Protein AF-H2ESJ3-F1 (afdb_monomer_lite)

Radius of gyration: 23.97 Å; chains: 1; bounding box: 102×40×43 Å

Secondary structure (DSSP, 8-state):
--------PPP---------PPP-EEEEEEEESB-TTT--BSHHHHHHHHHHTT--EEEEEE--SS-EEEEEEEE-SHHHHHHHHHHHHHS---STHHHHHHHHHHHHHHHHSSGGGSHHHHHHHHHHHHTSGGG------HHHHGGGS-------S--TTTHHHHSSS-HHHHHHHHHH---EEEE-

InterPro domains:
  IPR004860 Homing endonuclease, LAGLIDADG domain [PF00961] (33-108)
  IPR027434 Homing endonuclease [G3DSA:3.10.28.10] (10-139)
  IPR027434 Homing endonuclease [SSF55608] (22-143)
  IPR051289 LAGLIDADG Homing Endonuclease [PTHR36181] (16-137)

Organism: Gigaspora margarita (NCBI:txid4874)

Structure (mmCIF, N/CA/C/O backbone):
data_AF-H2ESJ3-F1
#
_entry.id   AF-H2ESJ3-F1
#
loop_
_atom_site.group_PDB
_atom_site.id
_atom_site.type_symbol
_atom_site.label_atom_id
_atom_site.label_alt_id
_atom_site.label_comp_id
_atom_site.label_asym_id
_atom_site.label_entity_id
_atom_site.label_seq_id
_atom_site.pdbx_PDB_ins_code
_atom_site.Cartn_x
_atom_site.Cartn_y
_atom_site.Cartn_z
_atom_site.occupancy
_atom_site.B_iso_or_equiv
_atom_site.auth_seq_id
_atom_site.auth_comp_id
_atom_site.auth_asym_id
_atom_site.auth_atom_id
_atom_site.pdbx_PDB_model_num
ATOM 1 N N . MET A 1 1 ? 76.424 1.958 -15.400 1.00 43.81 1 MET A N 1
ATOM 2 C CA . MET A 1 1 ? 75.366 1.743 -14.389 1.00 43.81 1 MET A CA 1
ATOM 3 C C . MET A 1 1 ? 74.050 2.189 -15.003 1.00 43.81 1 MET A C 1
ATOM 5 O O . MET A 1 1 ? 73.856 3.381 -15.187 1.00 43.81 1 MET A O 1
ATOM 9 N N . VAL A 1 2 ? 73.212 1.247 -15.439 1.00 39.62 2 VAL A N 1
ATOM 10 C CA . VAL A 1 2 ? 71.926 1.545 -16.090 1.00 39.62 2 VAL A CA 1
ATOM 11 C C . VAL A 1 2 ? 70.850 1.512 -15.008 1.00 39.62 2 VAL A C 1
ATOM 13 O O . VAL A 1 2 ? 70.582 0.456 -14.441 1.00 39.62 2 VAL A O 1
ATOM 16 N N . ALA A 1 3 ? 70.286 2.671 -14.669 1.00 43.22 3 ALA A N 1
ATOM 17 C CA . ALA A 1 3 ? 69.211 2.775 -13.690 1.00 43.22 3 ALA A CA 1
ATOM 18 C C . ALA A 1 3 ? 67.884 2.359 -14.342 1.00 43.22 3 ALA A C 1
ATOM 20 O O . ALA A 1 3 ? 67.374 3.031 -15.238 1.00 43.22 3 ALA A O 1
ATOM 21 N N . SER A 1 4 ? 67.350 1.222 -13.897 1.00 46.84 4 SER A N 1
ATOM 22 C CA . SER A 1 4 ? 66.055 0.695 -14.317 1.00 46.84 4 SER A CA 1
ATOM 23 C C . SER A 1 4 ? 64.931 1.581 -13.770 1.00 46.84 4 SER A C 1
ATOM 25 O O . SER A 1 4 ? 64.829 1.804 -12.564 1.00 46.84 4 SER A O 1
ATOM 27 N N . LYS A 1 5 ? 64.099 2.126 -14.661 1.00 51.06 5 LYS A N 1
ATOM 28 C CA . LYS A 1 5 ? 62.955 2.977 -14.316 1.00 51.06 5 LYS A CA 1
ATOM 29 C C . LYS A 1 5 ? 61.790 2.065 -13.909 1.00 51.06 5 LYS A C 1
ATOM 31 O O . LYS A 1 5 ? 61.179 1.429 -14.763 1.00 51.06 5 LYS A O 1
ATOM 36 N N . CYS A 1 6 ? 61.497 1.972 -12.611 1.00 40.72 6 CYS A N 1
ATOM 37 C CA . CYS A 1 6 ? 60.301 1.287 -12.114 1.00 40.72 6 CYS A CA 1
ATOM 38 C C . CYS A 1 6 ? 59.044 2.011 -12.617 1.00 40.72 6 CYS A C 1
ATOM 40 O O . CYS A 1 6 ? 58.777 3.144 -12.223 1.00 40.72 6 CYS A O 1
ATOM 42 N N . ALA A 1 7 ? 58.274 1.351 -13.482 1.00 52.12 7 ALA A N 1
ATOM 43 C CA . ALA A 1 7 ? 56.950 1.802 -13.882 1.00 52.12 7 ALA A CA 1
ATOM 44 C C . ALA A 1 7 ? 55.988 1.689 -12.687 1.00 52.12 7 ALA A C 1
ATOM 46 O O . ALA A 1 7 ? 55.715 0.594 -12.191 1.00 52.12 7 ALA A O 1
ATOM 47 N N . SER A 1 8 ? 55.479 2.825 -12.218 1.00 46.72 8 SER A N 1
ATOM 48 C CA . SER A 1 8 ? 54.386 2.897 -11.251 1.00 46.72 8 SER A CA 1
ATOM 49 C C . SER A 1 8 ? 53.119 2.306 -11.874 1.00 46.72 8 SER A C 1
ATOM 51 O O . SER A 1 8 ? 52.581 2.864 -12.829 1.00 46.72 8 SER A O 1
ATOM 53 N N . ARG A 1 9 ? 52.646 1.166 -11.355 1.00 49.12 9 ARG A N 1
ATOM 54 C CA . ARG A 1 9 ? 51.327 0.615 -11.700 1.00 49.12 9 ARG A CA 1
ATOM 55 C C . ARG A 1 9 ? 50.244 1.532 -11.136 1.00 49.12 9 ARG A C 1
ATOM 57 O O . ARG A 1 9 ? 50.197 1.742 -9.926 1.00 49.12 9 ARG A O 1
ATOM 64 N N . GLU A 1 10 ? 49.372 2.040 -12.000 1.00 51.09 10 GLU A N 1
ATOM 65 C CA . GLU A 1 10 ? 48.124 2.672 -11.573 1.00 51.09 10 GLU A CA 1
ATOM 66 C C . GLU A 1 10 ? 47.250 1.650 -10.823 1.00 51.09 10 GLU A C 1
ATOM 68 O O . GLU A 1 10 ? 47.202 0.474 -11.208 1.00 51.09 10 GLU A O 1
ATOM 73 N N . PRO A 1 11 ? 46.564 2.056 -9.740 1.00 47.47 11 PRO A N 1
ATOM 74 C CA . PRO A 1 11 ? 45.676 1.163 -9.019 1.00 47.47 11 PRO A CA 1
ATOM 75 C C . PRO A 1 11 ? 44.473 0.827 -9.903 1.00 47.47 11 PRO A C 1
ATOM 77 O O . PRO A 1 11 ? 43.694 1.702 -10.278 1.00 47.47 11 PRO A O 1
ATOM 80 N N . ALA A 1 12 ? 44.307 -0.459 -10.213 1.00 50.66 12 ALA A N 1
ATOM 81 C CA . ALA A 1 12 ? 43.111 -0.965 -10.866 1.00 50.66 12 ALA A CA 1
ATOM 82 C C . ALA A 1 12 ? 41.883 -0.611 -10.011 1.00 50.66 12 ALA A C 1
ATOM 84 O O . ALA A 1 12 ? 41.678 -1.165 -8.927 1.00 50.66 12 ALA A O 1
ATOM 85 N N . THR A 1 13 ? 41.059 0.317 -10.496 1.00 48.19 13 THR A N 1
ATOM 86 C CA . THR A 1 13 ? 39.735 0.575 -9.940 1.00 48.19 13 THR A CA 1
ATOM 87 C C . THR A 1 13 ? 38.883 -0.657 -10.216 1.00 48.19 13 THR A C 1
ATOM 89 O O . THR A 1 13 ? 38.448 -0.928 -11.333 1.00 48.19 13 THR A O 1
ATOM 92 N N . SER A 1 14 ? 38.690 -1.475 -9.186 1.00 53.19 14 SER A N 1
ATOM 93 C CA . SER A 1 14 ? 37.745 -2.582 -9.259 1.00 53.19 14 SER A CA 1
ATOM 94 C C . SER A 1 14 ? 36.347 -1.988 -9.476 1.00 53.19 14 SER A C 1
ATOM 96 O O . SER A 1 14 ? 35.947 -1.105 -8.712 1.00 53.19 14 SER A O 1
ATOM 98 N N . PRO A 1 15 ? 35.585 -2.416 -10.504 1.00 51.97 15 PRO A N 1
ATOM 99 C CA . PRO A 1 15 ? 34.229 -1.927 -10.686 1.00 51.97 15 PRO A CA 1
ATOM 100 C C . PRO A 1 15 ? 33.435 -2.355 -9.455 1.00 51.97 15 PRO A C 1
ATOM 102 O O . PRO A 1 15 ? 33.261 -3.548 -9.190 1.00 51.97 15 PRO A O 1
ATOM 105 N N . GLY A 1 16 ? 33.010 -1.371 -8.659 1.00 51.31 16 GLY A N 1
ATOM 106 C CA . GLY A 1 16 ? 32.1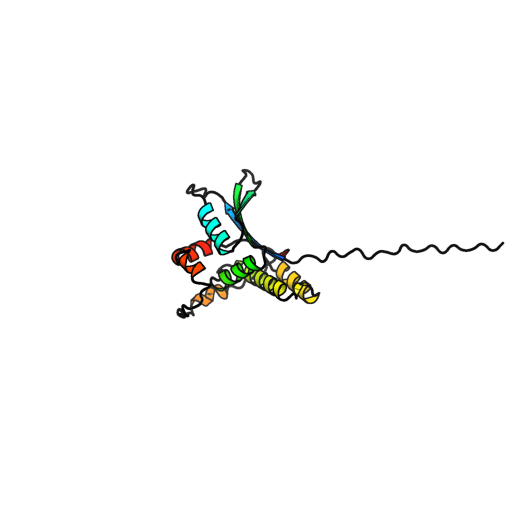93 -1.608 -7.480 1.00 51.31 16 GLY A CA 1
ATOM 107 C C . GLY A 1 16 ? 31.019 -2.497 -7.871 1.00 51.31 16 GLY A C 1
ATOM 108 O O . GLY A 1 16 ? 30.333 -2.227 -8.857 1.00 51.31 16 GLY A O 1
ATOM 109 N N . LYS A 1 17 ? 30.813 -3.597 -7.137 1.00 49.72 17 LYS A N 1
ATOM 110 C CA . LYS A 1 17 ? 29.667 -4.487 -7.343 1.00 49.72 17 LYS A CA 1
ATOM 111 C C . LYS A 1 17 ? 28.396 -3.645 -7.235 1.00 49.72 17 LYS A C 1
ATOM 113 O O . LYS A 1 17 ? 27.941 -3.367 -6.127 1.00 49.72 17 LYS A O 1
ATOM 118 N N . ASN A 1 18 ? 27.821 -3.245 -8.370 1.00 54.81 18 ASN A N 1
ATOM 119 C CA . ASN A 1 18 ? 26.501 -2.636 -8.411 1.00 54.81 18 ASN A CA 1
ATOM 120 C C . ASN A 1 18 ? 25.537 -3.669 -7.833 1.00 54.81 18 ASN A C 1
ATOM 122 O O . ASN A 1 18 ? 25.187 -4.651 -8.493 1.00 54.81 18 ASN A O 1
ATOM 126 N N . ARG A 1 19 ? 25.137 -3.485 -6.571 1.00 56.84 19 ARG A N 1
ATOM 127 C CA . ARG A 1 19 ? 24.032 -4.246 -5.994 1.00 56.84 19 ARG A CA 1
ATOM 128 C C . ARG A 1 19 ? 22.846 -3.967 -6.908 1.00 56.84 19 ARG A C 1
ATOM 130 O O . ARG A 1 19 ? 22.406 -2.823 -6.994 1.00 56.84 19 ARG A O 1
ATOM 137 N N . LYS A 1 20 ? 22.382 -4.978 -7.653 1.00 62.78 20 LYS A N 1
ATOM 138 C CA . LYS A 1 20 ? 21.162 -4.857 -8.460 1.00 62.78 20 LYS A CA 1
ATOM 139 C C . LYS A 1 20 ? 20.071 -4.348 -7.518 1.00 62.78 20 LYS A C 1
ATOM 141 O O . LYS A 1 20 ? 19.710 -5.053 -6.579 1.00 62.78 20 LYS A O 1
ATOM 146 N N . GLY A 1 21 ? 19.618 -3.111 -7.726 1.00 72.25 21 GLY A N 1
ATOM 147 C CA . GLY A 1 21 ? 18.539 -2.532 -6.934 1.00 72.25 21 GLY A CA 1
ATOM 148 C C . GLY A 1 21 ? 17.320 -3.440 -7.038 1.00 72.25 21 GLY A C 1
ATOM 149 O O . GLY A 1 21 ? 16.885 -3.756 -8.147 1.00 72.25 21 GLY A O 1
ATOM 150 N N . ARG A 1 22 ? 16.826 -3.922 -5.896 1.00 83.81 22 ARG A N 1
ATOM 151 C CA . ARG A 1 22 ? 15.596 -4.711 -5.840 1.00 83.81 22 ARG A CA 1
ATOM 152 C C . ARG A 1 22 ? 14.439 -3.760 -6.103 1.00 83.81 22 ARG A C 1
ATOM 154 O O . ARG A 1 22 ? 14.264 -2.832 -5.328 1.00 83.81 22 ARG A O 1
ATOM 161 N N . ILE A 1 23 ? 13.673 -4.025 -7.158 1.00 89.00 23 ILE A N 1
ATOM 162 C CA . ILE A 1 23 ? 12.407 -3.339 -7.404 1.00 89.00 23 ILE A CA 1
ATOM 163 C C . ILE A 1 23 ? 11.293 -4.179 -6.794 1.00 89.00 23 ILE A C 1
ATOM 165 O O . ILE A 1 23 ? 11.229 -5.387 -7.034 1.00 89.00 23 ILE A O 1
ATOM 169 N N . SER A 1 24 ? 10.435 -3.571 -5.977 1.00 87.12 24 SER A N 1
ATOM 170 C CA . SER A 1 24 ? 9.264 -4.271 -5.440 1.00 87.12 24 SER A CA 1
ATOM 171 C C . SER A 1 24 ? 8.061 -3.363 -5.232 1.00 87.12 24 SER A C 1
ATOM 173 O O . SER A 1 24 ? 8.191 -2.208 -4.828 1.00 87.12 24 SER A O 1
ATOM 175 N N . SER A 1 25 ? 6.883 -3.929 -5.481 1.00 90.81 25 SER A N 1
ATOM 176 C CA . SER A 1 25 ? 5.592 -3.298 -5.222 1.00 90.81 25 SER A CA 1
ATOM 177 C C . SER A 1 25 ? 5.092 -3.721 -3.845 1.00 90.81 25 SER A C 1
ATOM 179 O O . SER A 1 25 ? 5.033 -4.915 -3.547 1.00 90.81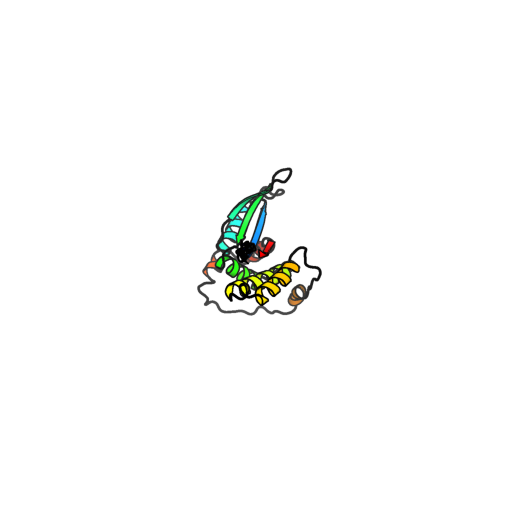 25 SER A O 1
ATOM 181 N N . LYS A 1 26 ? 4.737 -2.748 -3.006 1.00 92.19 26 LYS A N 1
ATOM 182 C CA . LYS A 1 26 ? 4.193 -2.971 -1.663 1.00 92.19 26 LYS A CA 1
ATOM 183 C C . LYS A 1 26 ? 2.953 -2.114 -1.440 1.00 92.19 26 LYS A C 1
ATOM 185 O O . LYS A 1 26 ? 2.932 -0.953 -1.853 1.00 92.19 26 LYS A O 1
ATOM 190 N N . TYR A 1 27 ? 1.945 -2.672 -0.785 1.00 93.75 27 TYR A N 1
ATOM 191 C CA . TYR A 1 27 ? 0.791 -1.926 -0.289 1.00 93.75 27 TYR A CA 1
ATOM 192 C C . TYR A 1 27 ? 0.691 -2.091 1.224 1.00 93.75 27 TYR A C 1
ATOM 194 O O . TYR A 1 27 ? 0.930 -3.180 1.744 1.00 93.75 27 TYR A O 1
ATOM 202 N N . THR A 1 28 ? 0.360 -1.009 1.928 1.00 92.94 28 THR A N 1
ATOM 203 C CA . THR A 1 28 ? 0.161 -1.024 3.381 1.00 92.94 28 THR A CA 1
ATOM 204 C C . THR A 1 28 ? -1.114 -0.304 3.785 1.00 92.94 28 THR A C 1
ATOM 206 O O . THR A 1 28 ? -1.378 0.818 3.362 1.00 92.94 28 THR A O 1
ATOM 209 N N . LEU A 1 29 ? -1.891 -0.911 4.672 1.00 93.62 29 LEU A N 1
ATOM 210 C CA . LEU A 1 29 ? -3.045 -0.298 5.315 1.00 93.62 29 LEU A CA 1
ATOM 211 C C . LEU A 1 29 ? -2.785 -0.214 6.813 1.00 93.62 29 LEU A C 1
ATOM 213 O O . LEU A 1 29 ? -2.776 -1.236 7.489 1.00 93.62 29 LEU A O 1
ATOM 217 N N . HIS A 1 30 ? -2.599 1.001 7.323 1.00 92.69 30 HIS A N 1
ATOM 218 C CA . HIS A 1 30 ? -2.472 1.255 8.755 1.00 92.69 30 HIS A CA 1
ATOM 219 C C . HIS A 1 30 ? -3.802 1.769 9.309 1.00 92.69 30 HIS A C 1
ATOM 221 O O . HIS A 1 30 ? -4.352 2.735 8.786 1.00 92.69 30 HIS A O 1
ATOM 227 N N . GLN A 1 31 ? -4.277 1.169 10.397 1.00 93.25 31 GLN A N 1
ATOM 228 C CA . GLN A 1 31 ? -5.504 1.566 11.086 1.00 93.25 31 GLN A CA 1
ATOM 229 C C . GLN A 1 31 ? -5.267 1.566 12.598 1.00 93.25 31 GLN A C 1
ATOM 231 O O . GLN A 1 31 ? -4.619 0.661 13.112 1.00 93.25 31 GLN A O 1
ATOM 236 N N . ARG A 1 32 ? -5.792 2.557 13.332 1.00 91.81 32 ARG A N 1
ATOM 237 C CA . ARG A 1 32 ? -5.720 2.568 14.809 1.00 91.81 32 ARG A CA 1
ATOM 238 C C . ARG A 1 32 ? -6.345 1.293 15.369 1.00 91.81 32 ARG A C 1
ATOM 240 O O . ARG A 1 32 ? -7.339 0.830 14.822 1.00 91.81 32 ARG A O 1
ATOM 247 N N . GLN A 1 33 ? -5.811 0.757 16.467 1.00 93.88 33 GLN A N 1
ATOM 248 C CA . GLN A 1 33 ? -6.388 -0.450 17.071 1.00 93.88 33 GLN A CA 1
ATOM 249 C C . GLN A 1 33 ? -7.827 -0.232 17.529 1.00 93.88 33 GLN A C 1
ATOM 251 O O . GLN A 1 33 ? -8.681 -1.079 17.297 1.00 93.88 33 GLN A O 1
ATOM 256 N N . VAL A 1 34 ? -8.091 0.924 18.135 1.00 91.75 34 VAL A N 1
ATOM 257 C CA . VAL A 1 34 ? -9.381 1.260 18.733 1.00 91.75 34 VAL A CA 1
ATOM 258 C C . VAL A 1 34 ? -9.886 2.582 18.172 1.00 91.75 34 VAL A C 1
ATOM 260 O O . VAL A 1 34 ? -9.121 3.542 18.018 1.00 91.75 34 VAL A O 1
ATOM 263 N N . ASP A 1 35 ? -11.180 2.630 17.867 1.00 89.31 35 ASP A N 1
ATOM 264 C CA . ASP A 1 35 ? -11.876 3.861 17.518 1.00 89.31 35 ASP A CA 1
ATOM 265 C C . ASP A 1 35 ? -11.969 4.780 18.748 1.00 89.31 35 ASP A C 1
ATOM 267 O O . ASP A 1 35 ? -12.566 4.387 19.754 1.00 89.31 35 ASP A O 1
ATOM 271 N N . PRO A 1 36 ? -11.426 6.009 18.693 1.00 86.94 36 PRO A N 1
ATOM 272 C CA . PRO A 1 36 ? -11.464 6.927 19.828 1.00 86.94 36 PRO A CA 1
ATOM 273 C C . PRO A 1 36 ? -12.882 7.364 20.224 1.00 86.94 36 PRO A C 1
ATOM 275 O O . PRO A 1 36 ? -13.071 7.804 21.352 1.00 86.94 36 PRO A O 1
ATOM 278 N N . LYS A 1 37 ? -13.868 7.282 19.321 1.00 89.19 37 LYS A N 1
ATOM 279 C CA . LYS A 1 37 ? -15.253 7.687 19.594 1.00 89.19 37 LYS A CA 1
ATOM 280 C C . LYS A 1 37 ? -16.077 6.550 20.176 1.00 89.19 37 LYS A C 1
ATOM 282 O O . LYS A 1 37 ? -16.842 6.765 21.108 1.00 89.19 37 LYS A O 1
ATOM 287 N N . THR A 1 38 ? -15.962 5.356 19.598 1.00 91.12 38 THR A N 1
ATOM 288 C CA . THR A 1 38 ? -16.837 4.228 19.955 1.00 91.12 38 THR A CA 1
ATOM 289 C C . THR A 1 38 ? -16.177 3.218 20.887 1.00 91.12 38 THR A C 1
ATOM 291 O O . THR A 1 38 ? -16.858 2.307 21.348 1.00 91.12 38 THR A O 1
ATOM 294 N N . GLY A 1 39 ? -14.859 3.303 21.103 1.00 91.62 39 GLY A N 1
ATOM 295 C CA . GLY A 1 39 ? -14.093 2.329 21.887 1.00 91.62 39 GLY A CA 1
ATOM 296 C C . GLY A 1 39 ? -14.008 0.937 21.250 1.00 91.62 39 GLY A C 1
ATOM 297 O O . GLY A 1 39 ? -13.547 -0.005 21.888 1.00 91.62 39 GLY A O 1
ATOM 298 N N . ARG A 1 40 ? -14.456 0.775 19.996 1.00 91.19 40 ARG A N 1
ATOM 299 C CA . ARG A 1 40 ? -14.476 -0.525 19.310 1.00 91.19 40 ARG A CA 1
ATOM 300 C C . ARG A 1 40 ? -13.128 -0.817 18.670 1.00 91.19 40 ARG A C 1
ATOM 302 O O . ARG A 1 40 ? -12.503 0.082 18.109 1.00 91.19 40 ARG A O 1
ATOM 309 N N . THR A 1 41 ? -12.717 -2.079 18.722 1.00 93.81 41 THR A N 1
ATOM 310 C CA . THR A 1 41 ? -11.512 -2.543 18.034 1.00 93.81 41 THR A CA 1
ATOM 311 C C . THR A 1 41 ? -11.746 -2.696 16.529 1.00 93.81 41 THR A C 1
ATOM 313 O O . THR A 1 41 ? -12.818 -3.121 16.091 1.00 93.81 41 THR A O 1
ATOM 316 N N . TYR A 1 42 ? -10.724 -2.372 15.741 1.00 91.62 42 TYR A N 1
ATOM 317 C CA . TYR A 1 42 ? -10.674 -2.623 14.301 1.00 91.62 42 TYR A CA 1
ATOM 318 C C . TYR A 1 42 ? -10.146 -4.026 13.955 1.00 91.62 42 TYR A C 1
ATOM 320 O O . TYR A 1 42 ? -10.151 -4.400 12.784 1.00 91.62 42 TYR A O 1
ATOM 328 N N . GLU A 1 43 ? -9.720 -4.819 14.944 1.00 93.94 43 GLU A N 1
ATOM 329 C CA . GLU A 1 43 ? -9.111 -6.140 14.736 1.00 93.94 43 GLU A CA 1
ATOM 330 C C . GLU A 1 43 ? -9.940 -7.079 13.849 1.00 93.94 43 GLU A C 1
ATOM 332 O O . GLU A 1 43 ? -9.369 -7.603 12.890 1.00 93.94 43 GLU A O 1
ATOM 337 N N . PRO A 1 44 ? -11.261 -7.275 14.065 1.00 92.50 44 PRO A N 1
ATOM 338 C CA . PRO A 1 44 ? -12.013 -8.241 13.265 1.00 92.50 44 PRO A CA 1
ATOM 339 C C . PRO A 1 44 ? -12.073 -7.824 11.794 1.00 92.50 44 PRO A C 1
ATOM 341 O O . PRO A 1 44 ? -11.893 -8.643 10.897 1.00 92.50 44 PRO A O 1
ATOM 344 N N . LEU A 1 45 ? -12.252 -6.523 11.540 1.00 90.31 45 LEU A N 1
ATOM 345 C CA . LEU A 1 45 ? -12.283 -5.969 10.188 1.00 90.31 45 LEU A CA 1
ATOM 346 C C . LEU A 1 45 ? -10.931 -6.141 9.486 1.00 90.31 45 LEU A C 1
ATOM 348 O O . LEU A 1 45 ? -10.879 -6.584 8.341 1.00 90.31 45 LEU A O 1
ATOM 352 N N . LEU A 1 46 ? -9.840 -5.792 10.166 1.00 92.50 46 LEU A N 1
ATOM 353 C CA . LEU A 1 46 ? -8.496 -5.841 9.591 1.00 92.50 46 LEU A CA 1
ATOM 354 C C . LEU A 1 46 ? -8.023 -7.289 9.407 1.00 92.50 46 LEU A C 1
ATOM 356 O O . LEU A 1 46 ? -7.333 -7.574 8.432 1.00 92.50 46 LEU A O 1
ATOM 360 N N . THR A 1 47 ? -8.469 -8.211 10.262 1.00 93.50 47 THR A N 1
ATOM 361 C CA . THR A 1 47 ? -8.271 -9.658 10.094 1.00 93.50 47 THR A CA 1
ATOM 362 C C . THR A 1 47 ? -8.991 -10.173 8.849 1.00 93.50 47 THR A C 1
ATOM 364 O O . THR A 1 47 ? -8.388 -10.883 8.048 1.00 93.50 47 THR A O 1
ATOM 367 N N . CYS A 1 48 ? -10.245 -9.766 8.615 1.00 93.31 48 CYS A N 1
ATOM 368 C CA . CYS A 1 48 ? -10.958 -10.115 7.383 1.00 93.31 48 CYS A CA 1
ATOM 369 C C . CYS A 1 48 ? -10.220 -9.619 6.131 1.00 93.31 48 CYS A C 1
ATOM 371 O O . CYS A 1 48 ? -10.112 -10.355 5.153 1.00 93.31 48 CYS A O 1
ATOM 373 N N . ILE A 1 49 ? -9.682 -8.396 6.164 1.00 92.00 49 ILE A N 1
ATOM 374 C CA . ILE A 1 49 ? -8.905 -7.833 5.050 1.00 92.00 49 ILE A CA 1
ATOM 375 C C . ILE A 1 49 ? -7.590 -8.599 4.845 1.00 92.00 49 ILE A C 1
ATOM 377 O O . ILE A 1 49 ? -7.239 -8.913 3.710 1.00 92.00 49 ILE A O 1
ATOM 381 N N . ALA A 1 50 ? -6.869 -8.915 5.922 1.00 94.12 50 ALA A N 1
ATOM 382 C CA . ALA A 1 50 ? -5.626 -9.680 5.855 1.00 94.12 50 ALA A CA 1
ATOM 383 C C . ALA A 1 50 ? -5.858 -11.075 5.248 1.00 94.12 50 ALA A C 1
ATOM 385 O O . ALA A 1 50 ? -5.152 -11.475 4.323 1.00 94.12 50 ALA A O 1
ATOM 386 N N . ASN A 1 51 ? -6.916 -11.766 5.686 1.00 92.81 51 ASN A N 1
ATOM 387 C CA . ASN A 1 51 ? -7.312 -13.067 5.148 1.00 92.81 51 ASN A CA 1
ATOM 388 C C . ASN A 1 51 ? -7.709 -12.982 3.668 1.00 92.81 51 ASN A C 1
ATOM 390 O O . ASN A 1 51 ? -7.258 -13.803 2.873 1.00 92.81 51 ASN A O 1
ATOM 394 N N . LEU A 1 52 ? -8.493 -11.965 3.285 1.00 91.50 52 LEU A N 1
ATOM 395 C CA . LEU A 1 52 ? -8.886 -11.712 1.894 1.00 91.50 52 LEU A CA 1
ATOM 396 C C . LEU A 1 52 ? -7.668 -11.573 0.969 1.00 91.50 52 LEU A C 1
ATOM 398 O O . LEU A 1 52 ? -7.661 -12.104 -0.137 1.00 91.50 52 LEU A O 1
ATOM 402 N N . LEU A 1 53 ? -6.639 -10.853 1.420 1.00 92.44 53 LEU A N 1
ATOM 403 C CA . LEU A 1 53 ? -5.415 -10.609 0.653 1.00 92.44 53 LEU A CA 1
ATOM 404 C C . LEU A 1 53 ? -4.352 -11.694 0.861 1.00 92.44 53 LEU A C 1
ATOM 406 O O . LEU A 1 53 ? -3.257 -11.599 0.299 1.00 92.44 53 LEU A O 1
ATOM 410 N N . THR A 1 54 ? -4.654 -12.728 1.651 1.00 94.69 54 THR A N 1
ATOM 411 C CA . THR A 1 54 ? -3.732 -13.808 2.038 1.00 94.69 54 THR A CA 1
ATOM 412 C C . THR A 1 54 ? -2.408 -13.286 2.611 1.00 94.69 54 THR A C 1
ATOM 414 O O . THR A 1 54 ? -1.322 -13.766 2.280 1.00 94.69 54 THR A O 1
ATOM 417 N N . CYS A 1 55 ? -2.482 -12.255 3.452 1.00 92.56 55 CYS A N 1
ATOM 418 C CA . CYS A 1 55 ? -1.322 -11.631 4.078 1.00 92.56 55 CYS A CA 1
ATOM 419 C C . CYS A 1 55 ? -1.464 -11.524 5.602 1.00 92.56 55 CYS A C 1
ATOM 421 O O . CYS A 1 55 ? -2.490 -11.870 6.181 1.00 92.56 55 CYS A O 1
ATOM 423 N N . GLY A 1 56 ? -0.386 -11.104 6.269 1.00 90.12 56 GLY A N 1
ATOM 424 C CA . GLY A 1 56 ? -0.345 -10.988 7.725 1.00 90.12 56 GLY A CA 1
ATOM 425 C C . GLY A 1 56 ? -0.990 -9.702 8.245 1.00 90.12 56 GLY A C 1
ATOM 426 O O . GLY A 1 56 ? -0.930 -8.653 7.598 1.00 90.12 56 GLY A O 1
ATOM 427 N N . LEU A 1 57 ? -1.547 -9.790 9.455 1.00 94.06 57 LEU A N 1
ATOM 428 C CA . LEU A 1 57 ? -1.927 -8.643 10.274 1.00 94.06 57 LEU A CA 1
ATOM 429 C C . LEU A 1 57 ? -0.811 -8.357 11.285 1.00 94.06 57 LEU A C 1
ATOM 431 O O . LEU A 1 57 ? -0.493 -9.195 12.126 1.00 94.06 57 LEU A O 1
ATOM 435 N N . TYR A 1 58 ? -0.227 -7.167 11.209 1.00 95.00 58 TYR A N 1
ATOM 436 C CA . TYR A 1 58 ? 0.876 -6.743 12.065 1.00 95.00 58 TYR A CA 1
ATOM 437 C C . TYR A 1 58 ? 0.425 -5.706 13.087 1.00 95.00 58 TYR A C 1
ATOM 439 O O . TYR A 1 58 ? -0.479 -4.906 12.842 1.00 95.00 58 TYR A O 1
ATOM 447 N N . TYR A 1 59 ? 1.121 -5.684 14.217 1.00 94.56 59 TYR A N 1
ATOM 448 C CA . TYR A 1 59 ? 0.942 -4.709 15.283 1.00 94.56 59 TYR A CA 1
ATOM 449 C C . TYR A 1 59 ? 2.049 -3.666 15.178 1.00 94.56 59 TYR A C 1
ATOM 451 O O . TYR A 1 59 ? 3.230 -4.009 15.161 1.00 94.56 59 TYR A O 1
ATOM 459 N N . VAL A 1 60 ? 1.673 -2.394 15.072 1.00 93.44 60 VAL A N 1
ATOM 460 C CA . VAL A 1 60 ? 2.609 -1.284 14.877 1.00 93.44 60 VAL A CA 1
ATOM 461 C C . VAL A 1 60 ? 2.293 -0.183 15.875 1.00 93.44 60 VAL A C 1
ATOM 463 O O . VAL A 1 60 ? 1.176 0.329 15.901 1.00 93.44 60 VAL A O 1
ATOM 466 N N . THR A 1 61 ? 3.288 0.240 16.647 1.00 93.38 61 THR A N 1
ATOM 467 C CA . THR A 1 61 ? 3.186 1.442 17.478 1.00 93.38 61 THR A CA 1
ATOM 468 C C . THR A 1 61 ? 3.831 2.608 16.745 1.00 93.38 61 THR A C 1
ATOM 470 O O . THR A 1 61 ? 5.017 2.579 16.426 1.00 93.38 61 THR A O 1
ATOM 473 N N . HIS A 1 62 ? 3.049 3.650 16.477 1.00 87.75 62 HIS A N 1
ATOM 474 C CA . HIS A 1 62 ? 3.579 4.926 16.009 1.00 87.75 62 HIS A CA 1
ATOM 475 C C . HIS A 1 62 ? 4.024 5.744 17.215 1.00 87.75 62 HIS A C 1
ATOM 477 O O . HIS A 1 62 ? 3.210 6.051 18.090 1.00 87.75 62 HIS A O 1
ATOM 483 N N . HIS A 1 63 ? 5.304 6.116 17.246 1.00 88.50 63 HIS A N 1
ATOM 484 C CA . HIS A 1 63 ? 5.920 6.921 18.307 1.00 88.50 63 HIS A CA 1
ATOM 485 C C . HIS A 1 63 ? 5.555 8.412 18.193 1.00 88.50 63 HIS A C 1
ATOM 487 O O . HIS A 1 63 ? 6.417 9.286 18.173 1.00 88.50 63 HIS A O 1
ATOM 493 N N . ASN A 1 64 ? 4.257 8.694 18.090 1.00 82.44 64 ASN A N 1
ATOM 494 C CA . ASN A 1 64 ? 3.705 10.034 18.248 1.00 82.44 64 ASN A CA 1
ATOM 495 C C . ASN A 1 64 ? 3.683 10.416 19.737 1.00 82.44 64 ASN A C 1
ATOM 497 O O . ASN A 1 64 ? 3.946 9.582 20.606 1.00 82.44 64 ASN A O 1
ATOM 501 N N . ASN A 1 65 ? 3.329 11.665 20.041 1.00 85.75 65 ASN A N 1
ATOM 502 C CA . ASN A 1 65 ? 3.076 12.107 21.410 1.00 85.75 65 ASN A CA 1
ATOM 503 C C . ASN A 1 65 ? 1.585 12.476 21.577 1.00 85.75 65 ASN A C 1
ATOM 505 O O . ASN A 1 65 ? 1.191 13.541 21.097 1.00 85.75 65 ASN A O 1
ATOM 509 N N . PRO A 1 66 ? 0.740 11.630 22.204 1.00 87.19 66 PRO A N 1
ATOM 510 C CA . PRO A 1 66 ? 1.042 10.314 22.783 1.00 87.19 66 PRO A CA 1
ATOM 511 C C . PRO A 1 66 ? 1.197 9.199 21.722 1.00 87.19 66 PRO A C 1
ATOM 513 O O . PRO A 1 66 ? 0.717 9.360 20.593 1.00 87.19 66 PRO A O 1
ATOM 516 N N . PRO A 1 67 ? 1.828 8.056 22.065 1.00 90.88 67 PRO A N 1
ATOM 517 C CA . PRO A 1 67 ? 1.968 6.926 21.150 1.00 90.88 67 PRO A CA 1
ATOM 518 C C . PRO A 1 67 ? 0.615 6.382 20.688 1.00 90.88 67 PRO A C 1
ATOM 520 O O . PRO A 1 67 ? -0.354 6.351 21.448 1.00 90.88 67 PRO A O 1
ATOM 523 N N . VAL A 1 68 ? 0.555 5.913 19.439 1.00 90.88 68 VAL A N 1
ATOM 524 C CA . VAL A 1 68 ? -0.671 5.359 18.849 1.00 90.88 68 VAL A CA 1
ATOM 525 C C . VAL A 1 68 ? -0.419 3.937 18.372 1.00 90.88 68 VAL A C 1
ATOM 527 O O . VAL A 1 68 ? 0.373 3.713 17.457 1.00 90.88 68 VAL A O 1
ATOM 530 N N . ASN A 1 69 ? -1.133 2.978 18.959 1.00 94.31 69 ASN A N 1
ATOM 531 C CA . ASN A 1 69 ? -1.106 1.591 18.511 1.00 94.31 69 ASN A CA 1
ATOM 532 C C . ASN A 1 69 ? -2.041 1.389 17.315 1.00 94.31 69 ASN A C 1
ATOM 534 O O . ASN A 1 69 ? -3.205 1.812 17.319 1.00 94.31 69 ASN A O 1
ATOM 538 N N . CYS A 1 70 ? -1.530 0.702 16.303 1.00 94.69 70 CYS A N 1
ATOM 539 C CA . CYS A 1 70 ? -2.189 0.452 15.035 1.00 94.69 70 CYS A CA 1
ATOM 540 C C . CYS A 1 70 ? -2.069 -1.017 14.623 1.00 94.69 70 CYS A C 1
ATOM 542 O O . CYS A 1 70 ? -1.081 -1.691 14.903 1.00 94.69 70 CYS A O 1
ATOM 544 N N . TYR A 1 71 ? -3.068 -1.472 13.882 1.00 95.88 71 TYR A N 1
ATOM 545 C CA . TYR A 1 71 ? -2.987 -2.629 13.009 1.00 95.88 71 TYR A CA 1
ATOM 546 C C . TYR A 1 71 ? -2.397 -2.220 11.655 1.00 95.88 71 TYR A C 1
ATOM 548 O O . TYR A 1 71 ? -2.660 -1.117 11.167 1.00 95.88 71 TYR A O 1
ATOM 556 N N . CYS A 1 72 ? -1.617 -3.105 11.040 1.00 95.12 72 CYS A N 1
ATOM 557 C CA . CYS A 1 72 ? -1.081 -2.940 9.695 1.00 95.12 72 CYS A CA 1
ATOM 558 C C . CYS A 1 72 ? -1.346 -4.195 8.861 1.00 95.12 72 CYS A C 1
ATOM 560 O O . CYS A 1 72 ? -0.934 -5.287 9.244 1.00 95.12 72 CYS A O 1
ATOM 562 N N . VAL A 1 73 ? -2.006 -4.033 7.717 1.00 95.19 73 VAL A N 1
ATOM 563 C CA . VAL A 1 73 ? -2.098 -5.066 6.678 1.00 95.19 73 VAL A CA 1
ATOM 564 C C . VAL A 1 73 ? -1.113 -4.707 5.580 1.00 95.19 73 VAL A C 1
ATOM 566 O O . VAL A 1 73 ? -1.131 -3.582 5.081 1.00 95.19 73 VAL A O 1
ATOM 569 N N . GLU A 1 74 ? -0.261 -5.648 5.191 1.00 93.88 74 GLU A N 1
ATOM 570 C CA . GLU A 1 74 ? 0.779 -5.416 4.191 1.00 93.88 74 GLU A CA 1
ATOM 571 C C . GLU A 1 74 ? 0.768 -6.498 3.113 1.00 93.88 74 GLU A C 1
ATOM 573 O O . GLU A 1 74 ? 0.831 -7.685 3.425 1.00 93.88 74 GLU A O 1
ATOM 578 N N . THR A 1 75 ? 0.758 -6.092 1.842 1.00 94.31 75 THR A N 1
ATOM 579 C CA . THR A 1 75 ? 1.036 -6.993 0.718 1.00 94.31 75 THR A CA 1
ATOM 580 C C . THR A 1 75 ? 2.451 -6.741 0.208 1.00 94.31 75 THR A C 1
ATOM 582 O O . THR A 1 75 ? 2.858 -5.606 -0.061 1.00 94.31 75 THR A O 1
ATOM 585 N N . SER A 1 76 ? 3.232 -7.813 0.115 1.00 88.56 76 SER A N 1
ATOM 586 C CA . SER A 1 76 ? 4.632 -7.777 -0.333 1.00 88.56 76 SER A CA 1
ATOM 587 C C . SER A 1 76 ? 5.015 -8.976 -1.202 1.00 88.56 76 SER A C 1
ATOM 589 O O . SER A 1 76 ? 6.058 -8.963 -1.862 1.00 88.56 76 SER A O 1
ATOM 591 N N . SER A 1 77 ? 4.173 -10.013 -1.227 1.00 93.19 77 SER A N 1
ATOM 592 C CA . SER A 1 77 ? 4.346 -11.181 -2.083 1.00 93.19 77 SER A CA 1
ATOM 593 C C . SER A 1 77 ? 3.664 -10.966 -3.430 1.00 93.19 77 SER A C 1
ATOM 595 O O . SER A 1 77 ? 2.707 -10.203 -3.551 1.00 93.19 77 SER A O 1
ATOM 597 N N . VAL A 1 78 ? 4.122 -11.695 -4.448 1.00 93.44 78 VAL A N 1
ATOM 598 C CA . VAL A 1 78 ? 3.499 -11.667 -5.778 1.00 93.44 78 VAL A CA 1
ATOM 599 C C . VAL A 1 78 ? 2.019 -12.060 -5.704 1.00 93.44 78 VAL A C 1
ATOM 601 O O . VAL A 1 78 ? 1.194 -11.382 -6.304 1.00 93.44 78 VAL A O 1
ATOM 604 N N . ALA A 1 79 ? 1.682 -13.096 -4.927 1.00 94.62 79 ALA A N 1
ATOM 605 C CA . ALA A 1 79 ? 0.310 -13.581 -4.776 1.00 94.62 79 ALA A CA 1
ATOM 606 C C . ALA A 1 79 ? -0.610 -12.561 -4.081 1.00 94.62 79 ALA A C 1
ATOM 608 O O . ALA A 1 79 ? -1.672 -12.240 -4.603 1.00 94.62 79 ALA A O 1
ATOM 609 N N . SER A 1 80 ? -0.178 -11.992 -2.949 1.00 95.31 80 SER A N 1
ATOM 610 C CA . SER A 1 80 ? -0.980 -10.992 -2.222 1.00 95.31 80 SER A CA 1
ATOM 611 C C . SER A 1 80 ? -1.176 -9.706 -3.031 1.00 95.31 80 SER A C 1
ATOM 613 O O . SER A 1 80 ? -2.270 -9.145 -3.054 1.0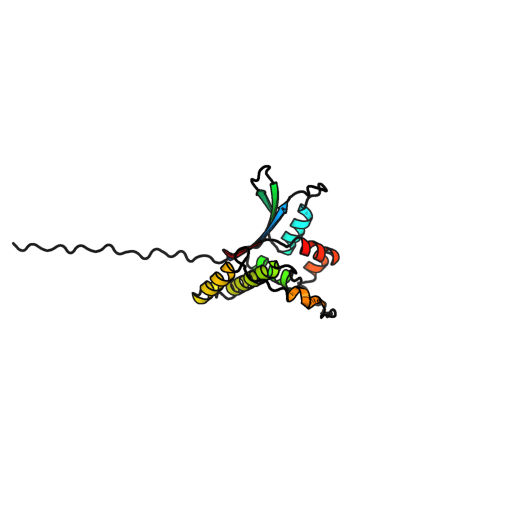0 95.31 80 SER A O 1
ATOM 615 N N . ASN A 1 81 ? -0.147 -9.264 -3.762 1.00 95.44 81 ASN A N 1
ATOM 616 C CA . ASN A 1 81 ? -0.266 -8.130 -4.675 1.00 95.44 81 ASN A CA 1
ATOM 617 C C . ASN A 1 81 ? -1.219 -8.424 -5.839 1.00 95.44 81 ASN A C 1
ATOM 619 O O . ASN A 1 81 ? -1.980 -7.545 -6.230 1.00 95.44 81 ASN A O 1
ATOM 623 N N . GLN A 1 82 ? -1.197 -9.645 -6.376 1.00 96.12 82 GLN A N 1
ATOM 624 C CA . GLN A 1 82 ? -2.094 -10.052 -7.453 1.00 96.12 82 GLN A CA 1
ATOM 625 C C . GLN A 1 82 ? -3.564 -10.029 -7.003 1.00 96.12 82 GLN A C 1
ATOM 627 O O . GLN A 1 82 ? -4.393 -9.426 -7.681 1.00 96.12 82 GLN A O 1
ATOM 632 N N . LEU A 1 83 ? -3.865 -10.570 -5.818 1.00 95.25 83 LEU A N 1
ATOM 633 C CA . LEU A 1 83 ? -5.206 -10.494 -5.223 1.00 95.25 83 LEU A CA 1
ATOM 634 C C . LEU A 1 83 ? -5.656 -9.046 -4.994 1.00 95.25 83 LEU A C 1
ATOM 636 O O . LEU A 1 83 ? -6.815 -8.704 -5.228 1.00 95.25 83 LEU A O 1
ATOM 640 N N . LEU A 1 84 ? -4.738 -8.170 -4.571 1.00 94.38 84 LEU A N 1
ATOM 641 C CA . LEU A 1 84 ? -5.030 -6.746 -4.416 1.00 94.38 84 LEU A CA 1
ATOM 642 C C . LEU A 1 84 ?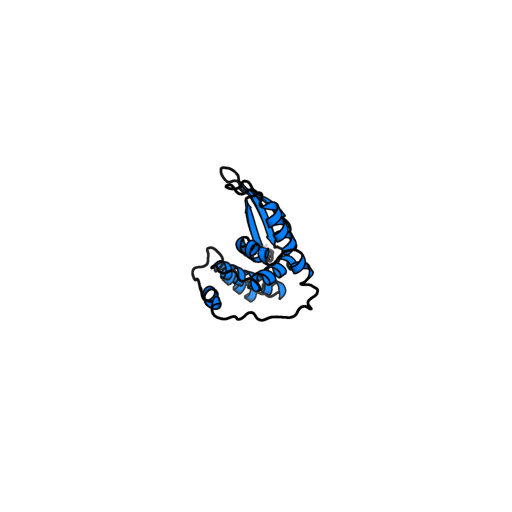 -5.398 -6.088 -5.754 1.00 94.38 84 LEU A C 1
ATOM 644 O O . LEU A 1 84 ? -6.362 -5.322 -5.802 1.00 94.38 84 LEU A O 1
ATOM 648 N N . VAL A 1 85 ? -4.655 -6.391 -6.829 1.00 94.69 85 VAL A N 1
ATOM 649 C CA . VAL A 1 85 ? -4.961 -5.906 -8.185 1.00 94.69 85 VAL A CA 1
ATOM 650 C C . VAL A 1 85 ? -6.349 -6.371 -8.610 1.00 94.69 85 VAL A C 1
ATOM 652 O O . VAL A 1 85 ? -7.170 -5.540 -8.986 1.00 94.69 85 VAL A O 1
ATOM 655 N N . GLU A 1 86 ? -6.647 -7.663 -8.489 1.00 93.19 86 GLU A N 1
ATOM 656 C CA . GLU A 1 86 ? -7.948 -8.235 -8.860 1.00 93.19 86 GLU A CA 1
ATOM 657 C C . GLU A 1 86 ? -9.104 -7.578 -8.096 1.00 93.19 86 GLU A C 1
ATOM 659 O O . GLU A 1 86 ? -10.102 -7.161 -8.696 1.00 93.19 86 GLU A O 1
ATOM 664 N N . TYR A 1 87 ? -8.941 -7.400 -6.783 1.00 91.44 87 TYR A N 1
ATOM 665 C CA . TYR A 1 87 ? -9.931 -6.740 -5.940 1.00 91.44 87 TYR A CA 1
ATOM 666 C C . TYR A 1 87 ? -10.179 -5.290 -6.372 1.00 91.44 87 TYR A C 1
ATOM 668 O O . TYR A 1 87 ? -11.324 -4.881 -6.568 1.00 91.44 87 TYR A O 1
ATOM 676 N N . MET A 1 88 ? -9.118 -4.498 -6.538 1.00 89.25 88 MET A N 1
ATOM 677 C CA . MET A 1 88 ? -9.228 -3.069 -6.850 1.00 89.25 88 MET A CA 1
ATOM 678 C C . MET A 1 88 ? -9.612 -2.792 -8.307 1.00 89.25 88 MET A C 1
ATOM 680 O O . MET A 1 88 ? -10.213 -1.758 -8.586 1.00 89.25 88 MET A O 1
ATOM 684 N N . SER A 1 89 ? -9.339 -3.714 -9.231 1.00 88.69 89 SER A N 1
ATOM 685 C CA . SER A 1 89 ? -9.860 -3.656 -10.599 1.00 88.69 89 SER A CA 1
ATOM 686 C C . SER A 1 89 ? -11.368 -3.905 -10.640 1.00 88.69 89 SER A C 1
ATOM 688 O O . SER A 1 89 ? -12.080 -3.229 -11.382 1.00 88.69 89 SER A O 1
ATOM 690 N N . ARG A 1 90 ? -11.875 -4.832 -9.814 1.00 85.94 90 ARG A N 1
ATOM 691 C CA . ARG A 1 90 ? -13.317 -5.100 -9.691 1.00 85.94 90 ARG A CA 1
ATOM 692 C C . ARG A 1 90 ? -14.057 -4.018 -8.906 1.00 85.94 90 ARG A C 1
ATOM 694 O O . ARG A 1 90 ? -15.207 -3.709 -9.216 1.00 85.94 90 ARG A O 1
ATOM 701 N N . PHE A 1 91 ? -13.398 -3.429 -7.912 1.00 85.81 91 PHE A N 1
ATOM 702 C CA . PHE A 1 91 ? -13.919 -2.342 -7.088 1.00 85.81 91 PHE A CA 1
ATOM 703 C C . PHE A 1 91 ? -13.018 -1.105 -7.215 1.00 85.81 91 PHE A C 1
ATOM 705 O O . PHE A 1 91 ? -12.203 -0.846 -6.325 1.00 85.81 91 PHE A O 1
ATOM 712 N N . PRO A 1 92 ? -13.150 -0.326 -8.309 1.00 82.75 92 PRO A N 1
ATOM 713 C CA . PRO A 1 92 ? -12.253 0.788 -8.595 1.00 82.75 92 PRO A CA 1
ATOM 714 C C . PRO A 1 92 ? -12.271 1.846 -7.502 1.00 82.75 92 PRO A C 1
ATOM 716 O O . PRO A 1 92 ? -13.338 2.267 -7.053 1.00 82.75 92 PRO A O 1
ATOM 719 N N . ILE A 1 93 ? -11.095 2.333 -7.108 1.00 84.06 93 ILE A N 1
ATOM 720 C CA . ILE A 1 93 ? -10.957 3.462 -6.179 1.00 84.06 93 ILE A CA 1
ATOM 721 C C . ILE A 1 93 ? -11.543 4.728 -6.838 1.00 84.06 93 ILE A C 1
ATOM 723 O O . ILE A 1 93 ? -11.226 5.032 -7.981 1.00 84.06 93 ILE A O 1
ATOM 727 N N . MET A 1 94 ? -12.408 5.471 -6.143 1.00 80.19 94 MET A N 1
ATOM 728 C CA . MET A 1 94 ? -13.072 6.661 -6.709 1.00 80.19 94 MET A CA 1
ATOM 729 C C . MET A 1 94 ? -12.313 7.968 -6.440 1.00 80.19 94 MET A C 1
ATOM 731 O O . MET A 1 94 ? -12.638 9.009 -7.004 1.00 80.19 94 MET A O 1
ATOM 735 N N . SER A 1 95 ? -11.285 7.937 -5.593 1.00 83.19 95 SER A N 1
ATOM 736 C CA . SER A 1 95 ? -10.433 9.094 -5.301 1.00 83.19 95 SER A CA 1
ATOM 737 C C . SER A 1 95 ? -9.206 9.152 -6.215 1.00 83.19 95 SER A C 1
ATOM 739 O O . SER A 1 95 ? -8.895 8.197 -6.924 1.00 83.19 95 SER A O 1
ATOM 741 N N . SER A 1 96 ? -8.441 10.245 -6.137 1.00 83.00 96 SER A N 1
ATOM 742 C CA . SER A 1 96 ? -7.136 10.385 -6.804 1.00 83.00 96 SER A CA 1
ATOM 743 C C . SER A 1 96 ? -6.124 9.291 -6.432 1.00 83.00 96 SER A C 1
ATOM 745 O O . SER A 1 96 ? -5.156 9.065 -7.156 1.00 83.00 96 SER A O 1
ATOM 747 N N . LYS A 1 97 ? -6.365 8.555 -5.337 1.00 86.00 97 LYS A N 1
ATOM 748 C CA . LYS A 1 97 ? -5.589 7.370 -4.951 1.00 86.00 97 LYS A CA 1
ATOM 749 C C . LYS A 1 97 ? -5.666 6.253 -5.997 1.00 86.00 97 LYS A C 1
ATOM 751 O O . LYS A 1 97 ? -4.726 5.471 -6.094 1.00 86.00 97 LYS A O 1
ATOM 756 N N . ARG A 1 98 ? -6.714 6.225 -6.828 1.00 89.25 98 ARG A N 1
ATOM 757 C CA . ARG A 1 98 ? -6.820 5.330 -7.987 1.00 89.25 98 ARG A CA 1
ATOM 758 C C . ARG A 1 98 ? -5.612 5.429 -8.906 1.00 89.25 98 ARG A C 1
ATOM 760 O O . ARG A 1 98 ? -5.043 4.411 -9.264 1.00 89.25 98 ARG A O 1
ATOM 767 N N . LEU A 1 99 ? -5.182 6.644 -9.218 1.00 90.75 99 LEU A N 1
ATOM 768 C CA . LEU A 1 99 ? -4.042 6.863 -10.097 1.00 90.75 99 LEU A CA 1
ATOM 769 C C . LEU A 1 99 ? -2.743 6.306 -9.464 1.00 90.75 99 LEU A C 1
ATOM 771 O O . LEU A 1 99 ? -1.841 5.872 -10.168 1.00 90.75 99 LEU A O 1
ATOM 775 N N . ASN A 1 100 ? -2.613 6.287 -8.125 1.00 91.56 100 ASN A N 1
ATOM 776 C CA . ASN A 1 100 ? -1.467 5.640 -7.456 1.00 91.56 100 ASN A CA 1
ATOM 777 C C . ASN A 1 100 ? -1.552 4.119 -7.564 1.00 91.56 100 ASN A C 1
ATOM 779 O O . ASN A 1 100 ? -0.533 3.466 -7.762 1.00 91.56 100 ASN A O 1
ATOM 783 N N . PHE A 1 101 ? -2.759 3.570 -7.424 1.00 93.50 101 PHE A N 1
ATOM 784 C CA . PHE A 1 101 ? -3.005 2.150 -7.631 1.00 93.50 101 PHE A CA 1
ATOM 785 C C . PHE A 1 101 ? -2.689 1.731 -9.071 1.00 93.50 101 PHE A C 1
ATOM 787 O O . PHE A 1 101 ? -2.025 0.721 -9.254 1.00 93.50 101 PHE A O 1
ATOM 794 N N . GLU A 1 102 ? -3.096 2.504 -10.079 1.00 93.94 102 GLU A N 1
ATOM 795 C CA . GLU A 1 102 ? -2.842 2.192 -11.492 1.00 93.94 102 GLU A CA 1
ATOM 796 C C . GLU A 1 102 ? -1.340 2.162 -11.811 1.00 93.94 102 GLU A C 1
ATOM 798 O O . GLU A 1 102 ? -0.855 1.179 -12.377 1.00 93.94 102 GLU A O 1
ATOM 803 N N . ASP A 1 103 ? -0.582 3.172 -11.371 1.00 95.12 103 ASP A N 1
ATOM 804 C CA . ASP A 1 103 ? 0.880 3.182 -11.518 1.00 95.12 103 ASP A CA 1
ATOM 805 C C . ASP A 1 103 ? 1.523 1.999 -10.780 1.00 95.12 103 ASP A C 1
ATOM 807 O O . ASP A 1 103 ? 2.381 1.298 -11.322 1.00 95.12 103 ASP A O 1
ATOM 811 N N . TRP A 1 104 ? 1.076 1.725 -9.552 1.00 95.81 104 TRP A N 1
ATOM 812 C CA . TRP A 1 104 ? 1.571 0.612 -8.745 1.00 95.81 104 TRP A CA 1
ATOM 813 C C . TRP A 1 104 ? 1.268 -0.759 -9.372 1.00 95.81 104 TRP A C 1
ATOM 815 O O . TRP A 1 104 ? 2.147 -1.625 -9.411 1.00 95.81 104 TRP A O 1
ATOM 825 N N . ALA A 1 105 ? 0.059 -0.947 -9.906 1.00 96.19 105 ALA A N 1
ATOM 826 C CA . ALA A 1 105 ? -0.386 -2.169 -10.567 1.00 96.19 105 ALA A CA 1
ATOM 827 C C . ALA A 1 105 ? 0.380 -2.393 -11.875 1.00 96.19 105 ALA A C 1
ATOM 829 O O . ALA A 1 105 ? 0.796 -3.516 -12.162 1.00 96.19 105 ALA A O 1
ATOM 830 N N . LYS A 1 106 ? 0.665 -1.320 -12.626 1.00 96.62 106 LYS A N 1
ATOM 831 C CA . LYS A 1 106 ? 1.532 -1.379 -13.807 1.00 96.62 106 LYS A CA 1
ATOM 832 C C . LYS A 1 106 ? 2.936 -1.860 -13.445 1.00 96.62 106 LYS A C 1
ATOM 834 O O . LYS A 1 106 ? 3.460 -2.754 -14.105 1.00 96.62 106 LYS A O 1
ATOM 839 N N . VAL A 1 107 ? 3.532 -1.341 -12.370 1.00 96.06 107 VAL A N 1
ATOM 840 C CA . VAL A 1 107 ? 4.846 -1.822 -11.909 1.00 96.06 107 VAL A CA 1
ATOM 841 C C . VAL A 1 107 ? 4.786 -3.271 -11.421 1.00 96.06 107 VAL A C 1
ATOM 843 O O . VAL A 1 107 ? 5.704 -4.041 -11.697 1.00 96.06 107 VAL A O 1
ATOM 846 N N . HIS A 1 108 ? 3.704 -3.688 -10.755 1.00 96.19 108 HIS A N 1
ATOM 847 C CA . HIS A 1 108 ? 3.495 -5.100 -10.408 1.00 96.19 108 HIS A CA 1
ATOM 848 C C . HIS A 1 108 ? 3.464 -5.993 -11.660 1.00 96.19 108 HIS A C 1
ATOM 850 O O . HIS A 1 108 ? 4.162 -7.005 -11.697 1.00 96.19 108 HIS A O 1
ATOM 856 N N . GLN A 1 109 ? 2.780 -5.576 -12.728 1.00 96.56 109 GLN A N 1
ATOM 857 C CA . GLN A 1 109 ? 2.778 -6.303 -14.001 1.00 96.56 109 GLN A CA 1
ATOM 858 C C . GLN A 1 109 ? 4.179 -6.388 -14.631 1.00 96.56 109 GLN A C 1
ATOM 860 O O . GLN A 1 109 ? 4.596 -7.461 -15.063 1.00 96.56 109 GLN A O 1
ATOM 865 N N . MET A 1 110 ? 4.950 -5.298 -14.606 1.00 96.19 110 MET A N 1
ATOM 866 C CA . MET A 1 110 ? 6.350 -5.293 -15.065 1.00 96.19 110 MET A CA 1
ATOM 867 C C . MET A 1 110 ? 7.265 -6.193 -14.208 1.00 96.19 110 MET A C 1
ATOM 869 O O . MET A 1 110 ? 8.292 -6.705 -14.674 1.00 96.19 110 MET A O 1
ATOM 873 N N . ASN A 1 111 ? 6.916 -6.406 -12.934 1.00 93.50 111 ASN A N 1
ATOM 874 C CA . ASN A 1 111 ? 7.601 -7.364 -12.065 1.00 93.50 111 ASN A CA 1
ATOM 875 C C . ASN A 1 111 ? 7.308 -8.816 -12.478 1.00 93.50 111 ASN A C 1
ATOM 877 O O . ASN A 1 111 ? 8.217 -9.657 -12.441 1.00 93.50 111 ASN A O 1
ATOM 881 N N . LEU A 1 112 ? 6.075 -9.100 -12.911 1.00 94.81 112 LEU A N 1
ATOM 882 C CA . LEU A 1 112 ? 5.664 -10.402 -13.440 1.00 94.81 112 LEU A CA 1
ATOM 883 C C . LEU A 1 112 ? 6.347 -10.710 -14.779 1.00 94.81 112 LEU A C 1
ATOM 885 O O . LEU A 1 112 ? 6.962 -11.768 -14.906 1.00 94.81 112 LEU A O 1
ATOM 889 N N . SER A 1 113 ? 6.331 -9.767 -15.728 1.00 96.12 113 SER A N 1
ATOM 890 C CA . SER A 1 113 ? 6.934 -9.924 -17.064 1.00 96.12 113 SER A CA 1
ATOM 891 C C . SER A 1 113 ? 8.464 -9.814 -17.088 1.00 96.12 113 SER A C 1
ATOM 893 O O . SER A 1 113 ? 9.085 -9.988 -18.131 1.00 96.12 113 SER A O 1
ATOM 895 N N . LYS A 1 114 ? 9.097 -9.541 -15.939 1.00 95.06 114 LYS A N 1
ATOM 896 C CA . LYS A 1 114 ? 10.552 -9.342 -15.786 1.00 95.06 114 LYS A CA 1
ATOM 897 C C . LYS A 1 114 ? 11.131 -8.121 -16.514 1.00 95.06 114 LYS A C 1
ATOM 899 O O . LYS A 1 114 ? 12.343 -7.918 -16.466 1.00 95.06 114 LYS A O 1
ATOM 904 N N . GLU A 1 115 ? 10.295 -7.243 -17.061 1.00 95.50 115 GLU A N 1
ATOM 905 C CA . GLU A 1 115 ? 10.715 -5.988 -17.705 1.00 95.50 115 GLU A CA 1
ATOM 906 C C . GLU A 1 115 ? 11.511 -5.069 -16.769 1.00 95.50 115 GLU A C 1
ATOM 908 O O . GLU A 1 115 ? 12.450 -4.400 -17.197 1.00 95.50 115 GLU A O 1
ATOM 913 N N . HIS A 1 116 ? 11.211 -5.089 -15.466 1.00 93.94 116 HIS A N 1
ATOM 914 C CA . HIS A 1 116 ? 11.948 -4.344 -14.435 1.00 93.94 116 HIS A CA 1
ATOM 915 C C . HIS A 1 116 ? 13.459 -4.662 -14.369 1.00 93.94 116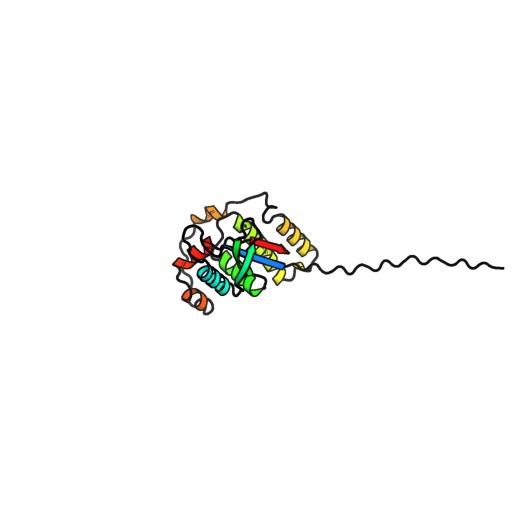 HIS A C 1
ATOM 917 O O . HIS A 1 116 ? 14.225 -3.924 -13.744 1.00 93.94 116 HIS A O 1
ATOM 923 N N . LEU A 1 117 ? 13.921 -5.758 -14.983 1.00 93.19 117 LEU A N 1
ATOM 924 C CA . LEU A 1 117 ? 15.342 -6.097 -15.058 1.00 93.19 117 LEU A CA 1
ATOM 925 C C . LEU A 1 117 ? 16.083 -5.270 -16.124 1.00 93.19 117 LEU A C 1
ATOM 927 O O . LEU A 1 117 ? 17.269 -4.964 -15.929 1.00 93.19 117 LEU A O 1
ATOM 931 N N . ALA A 1 118 ? 15.389 -4.881 -17.198 1.00 94.75 118 ALA A N 1
ATOM 932 C CA . ALA A 1 118 ? 15.924 -4.115 -18.320 1.00 94.75 118 ALA A CA 1
ATOM 933 C C . ALA A 1 118 ? 16.099 -2.625 -17.976 1.00 94.75 118 ALA A C 1
ATOM 935 O O . ALA A 1 118 ? 15.441 -2.087 -17.084 1.00 94.75 118 ALA A O 1
ATOM 936 N N . ALA A 1 119 ? 17.003 -1.941 -18.683 1.00 94.12 119 ALA A N 1
ATOM 937 C CA . ALA A 1 119 ? 17.258 -0.513 -18.471 1.00 94.12 119 ALA A CA 1
ATOM 938 C C . ALA A 1 119 ? 16.021 0.346 -18.787 1.00 94.12 119 ALA A C 1
ATOM 940 O O . ALA A 1 119 ? 15.674 1.234 -18.010 1.00 94.12 119 ALA A O 1
ATOM 941 N N . GLU A 1 120 ? 15.321 0.023 -19.874 1.00 96.19 120 GLU A N 1
ATOM 942 C CA . GLU A 1 120 ? 14.077 0.678 -20.293 1.00 96.19 120 GLU A CA 1
ATOM 943 C C . GLU A 1 120 ? 12.974 0.505 -19.245 1.00 96.19 120 GLU A C 1
ATOM 945 O O . GLU A 1 120 ? 12.390 1.487 -18.785 1.00 96.19 120 GLU A O 1
ATOM 950 N N . GLY A 1 121 ? 12.761 -0.728 -18.770 1.00 95.50 121 GLY A N 1
ATOM 951 C CA . GLY A 1 121 ? 11.789 -1.007 -17.714 1.00 95.50 121 GLY A CA 1
ATOM 952 C C . GLY A 1 121 ? 12.091 -0.241 -16.424 1.00 95.50 121 GLY A C 1
ATOM 953 O O . GLY A 1 121 ? 11.191 0.331 -15.814 1.00 95.50 121 GLY A O 1
ATOM 954 N N . LYS A 1 122 ? 13.367 -0.130 -16.034 1.00 94.94 122 LYS A N 1
ATOM 955 C CA . LYS A 1 122 ? 13.782 0.693 -14.883 1.00 94.94 122 LYS A CA 1
ATOM 956 C C . LYS A 1 122 ? 13.505 2.180 -15.088 1.00 94.94 122 LYS A C 1
ATOM 958 O O . LYS A 1 122 ? 13.099 2.844 -14.135 1.00 94.94 122 LYS A O 1
ATOM 963 N N . ALA A 1 123 ? 13.720 2.706 -16.293 1.00 95.75 123 ALA A N 1
ATOM 964 C CA . ALA A 1 123 ? 13.429 4.102 -16.612 1.00 95.75 123 ALA A CA 1
ATOM 965 C C . ALA A 1 123 ? 11.925 4.396 -16.499 1.00 95.75 123 ALA A C 1
ATOM 967 O O . ALA A 1 123 ? 11.542 5.365 -15.841 1.00 95.75 123 ALA A O 1
ATOM 968 N N . ILE A 1 124 ? 11.083 3.506 -17.033 1.00 96.62 124 ILE A N 1
ATOM 969 C CA . ILE A 1 124 ? 9.620 3.587 -16.915 1.00 96.62 124 ILE A CA 1
ATOM 970 C C . ILE A 1 124 ? 9.195 3.540 -15.443 1.00 96.62 124 ILE A C 1
ATOM 972 O O . ILE A 1 124 ? 8.453 4.406 -14.985 1.00 96.62 124 ILE A O 1
ATOM 976 N N . ILE A 1 125 ? 9.700 2.578 -14.665 1.00 96.00 125 ILE A N 1
ATOM 977 C CA . ILE A 1 125 ? 9.363 2.442 -13.238 1.00 96.00 125 ILE A CA 1
ATOM 978 C C . ILE A 1 125 ? 9.787 3.685 -12.452 1.00 96.00 125 ILE A C 1
ATOM 980 O O . ILE A 1 125 ? 9.045 4.148 -11.586 1.00 96.00 125 ILE A O 1
ATOM 984 N N . LYS A 1 126 ? 10.952 4.265 -12.763 1.00 94.44 126 LYS A N 1
ATOM 985 C CA . LYS A 1 126 ? 11.418 5.511 -12.143 1.00 94.44 126 LYS A CA 1
ATOM 986 C C . LYS A 1 126 ? 10.472 6.676 -12.446 1.00 94.44 126 LYS A C 1
ATOM 988 O O . LYS A 1 126 ? 10.175 7.448 -11.538 1.00 94.44 126 LYS A O 1
ATOM 993 N N . GLN A 1 127 ? 9.989 6.783 -13.683 1.00 94.75 127 GLN A N 1
ATOM 994 C CA . GLN A 1 127 ? 9.019 7.805 -14.079 1.00 94.75 127 GLN A CA 1
ATOM 995 C C . GLN A 1 127 ? 7.677 7.622 -13.357 1.00 94.75 127 GLN A C 1
ATOM 997 O O . GLN A 1 127 ? 7.166 8.581 -12.786 1.00 94.75 127 GLN A O 1
ATOM 1002 N N . LEU A 1 128 ? 7.148 6.393 -13.316 1.00 94.69 128 LEU A N 1
ATOM 1003 C CA . LEU A 1 128 ? 5.909 6.070 -12.596 1.00 94.69 128 LEU A CA 1
ATOM 1004 C C . LEU A 1 128 ? 6.040 6.410 -11.107 1.00 94.69 128 LEU A C 1
ATOM 1006 O O . LEU A 1 128 ? 5.226 7.146 -10.561 1.00 94.69 128 LEU A O 1
ATOM 1010 N N . LYS A 1 129 ? 7.125 5.963 -10.460 1.00 93.06 129 LYS A N 1
ATOM 1011 C CA . LYS A 1 129 ? 7.404 6.242 -9.044 1.00 93.06 129 LYS A CA 1
ATOM 1012 C C . LYS A 1 129 ? 7.490 7.742 -8.747 1.00 93.06 129 LYS A C 1
ATOM 1014 O O . LYS A 1 129 ? 7.025 8.166 -7.694 1.00 93.06 129 LYS A O 1
ATOM 1019 N N . ALA A 1 130 ? 8.061 8.538 -9.653 1.00 91.69 130 ALA A N 1
ATOM 1020 C CA . ALA A 1 130 ? 8.143 9.991 -9.494 1.00 91.69 130 ALA A CA 1
ATOM 1021 C C . ALA A 1 130 ? 6.763 10.671 -9.528 1.00 91.69 130 ALA A C 1
ATOM 1023 O O . ALA A 1 130 ? 6.579 11.688 -8.869 1.00 91.69 130 ALA A O 1
ATOM 1024 N N . GLY A 1 131 ? 5.799 10.098 -10.255 1.00 90.44 131 GLY A N 1
ATOM 1025 C CA . GLY A 1 131 ? 4.423 10.590 -10.350 1.00 90.44 131 GLY A CA 1
ATOM 1026 C C . GLY A 1 131 ? 3.465 10.032 -9.295 1.00 90.44 131 GLY A C 1
ATOM 1027 O O . GLY A 1 131 ? 2.271 10.316 -9.370 1.00 90.44 131 GLY A O 1
ATOM 1028 N N . MET A 1 132 ? 3.945 9.241 -8.330 1.00 89.12 132 MET A N 1
ATOM 1029 C CA . MET A 1 132 ? 3.117 8.668 -7.266 1.00 89.12 132 MET A CA 1
ATOM 1030 C C . MET A 1 132 ? 3.087 9.546 -6.011 1.00 89.12 132 MET A C 1
ATOM 1032 O O . MET A 1 132 ? 4.041 10.246 -5.673 1.00 89.12 132 MET A O 1
ATOM 1036 N N . ASN A 1 133 ? 2.005 9.411 -5.243 1.00 85.75 133 ASN A N 1
ATOM 1037 C CA . ASN A 1 133 ? 1.832 10.023 -3.925 1.00 85.75 133 ASN A CA 1
ATOM 1038 C C . ASN A 1 133 ? 2.045 11.548 -3.974 1.00 85.75 133 ASN A C 1
ATOM 1040 O O . ASN A 1 133 ? 1.365 12.231 -4.734 1.00 85.75 133 ASN A O 1
ATOM 1044 N N . THR A 1 134 ? 2.965 12.090 -3.171 1.00 85.25 134 THR A N 1
ATOM 1045 C CA . THR A 1 134 ? 3.264 13.530 -3.117 1.00 85.25 134 THR A CA 1
ATOM 1046 C C . THR A 1 134 ? 3.950 14.061 -4.376 1.00 85.25 134 THR A C 1
ATOM 1048 O O . THR A 1 134 ? 3.979 15.270 -4.574 1.00 85.25 134 THR A O 1
ATOM 1051 N N . GLY A 1 135 ? 4.483 13.185 -5.233 1.00 87.50 135 GLY A N 1
ATOM 1052 C CA . GLY A 1 135 ? 5.085 13.566 -6.511 1.00 87.50 135 GLY A CA 1
ATOM 1053 C C . GLY A 1 135 ? 4.068 13.851 -7.620 1.00 87.50 135 GLY A C 1
ATOM 1054 O O . GLY A 1 135 ? 4.445 14.329 -8.689 1.00 87.50 135 GLY A O 1
ATOM 1055 N N . ARG A 1 136 ? 2.774 13.582 -7.394 1.00 88.50 136 ARG A N 1
ATOM 1056 C CA . ARG A 1 136 ? 1.738 13.801 -8.406 1.00 88.50 136 ARG A CA 1
ATOM 1057 C C . ARG A 1 136 ? 1.275 15.255 -8.452 1.00 88.50 136 ARG A C 1
ATOM 1059 O O . ARG A 1 136 ? 0.712 15.759 -7.485 1.00 88.50 136 ARG A O 1
ATOM 1066 N N . SER A 1 137 ? 1.425 15.880 -9.618 1.00 86.44 137 SER A N 1
ATOM 1067 C CA . SER A 1 137 ? 0.944 17.240 -9.900 1.00 86.44 137 SER A CA 1
ATOM 1068 C C . SER A 1 137 ? -0.307 17.294 -10.785 1.00 86.44 137 SER A C 1
ATOM 1070 O O . SER A 1 137 ? -1.013 18.299 -10.766 1.00 86.44 137 SER A O 1
ATOM 1072 N N . SER A 1 138 ? -0.614 16.233 -11.540 1.00 82.44 138 SER A N 1
ATOM 1073 C CA . SER A 1 138 ? -1.793 16.154 -12.409 1.00 82.44 138 SER A CA 1
ATOM 1074 C C . SER A 1 138 ? -2.833 15.175 -11.867 1.00 82.44 138 SER A C 1
ATOM 1076 O O . SER A 1 138 ? -2.514 14.071 -11.426 1.00 82.44 138 SER A O 1
ATOM 1078 N N . PHE A 1 139 ? -4.103 15.576 -11.912 1.00 80.88 139 PHE A N 1
ATOM 1079 C CA . PHE A 1 139 ? -5.227 14.751 -11.481 1.00 80.88 139 PHE A CA 1
ATOM 1080 C C . PHE A 1 139 ? -6.282 14.718 -12.576 1.00 80.88 139 PHE A C 1
ATOM 1082 O O . PHE A 1 139 ? -6.705 15.760 -13.072 1.00 80.88 139 PHE A O 1
ATOM 1089 N N . THR A 1 140 ? -6.721 13.516 -12.926 1.00 78.25 140 THR A N 1
ATOM 1090 C CA . THR A 1 140 ? -7.873 13.297 -13.796 1.00 78.25 140 THR A CA 1
ATOM 1091 C C . THR A 1 140 ? -9.024 12.755 -12.958 1.00 78.25 140 THR A C 1
ATOM 1093 O O . THR A 1 140 ? -8.825 11.981 -12.019 1.00 78.25 140 THR A O 1
ATOM 1096 N N . TRP A 1 141 ? -10.238 13.197 -13.279 1.00 71.88 141 TRP A N 1
ATOM 1097 C CA . TRP A 1 141 ? -11.470 12.769 -12.608 1.00 71.88 141 TRP A CA 1
ATOM 1098 C C . TRP A 1 141 ? -12.389 11.975 -13.534 1.00 71.88 141 TRP A C 1
ATOM 1100 O O . TRP A 1 141 ? -13.521 11.689 -13.162 1.00 71.88 141 TRP A O 1
ATOM 1110 N N . GLU A 1 142 ? -11.907 11.592 -14.719 1.00 74.06 142 GLU A N 1
ATOM 1111 C CA . GLU A 1 142 ? -12.659 10.828 -15.724 1.00 74.06 142 GLU A CA 1
ATOM 1112 C C . GLU A 1 142 ? -13.363 9.613 -15.109 1.00 74.06 142 GLU A C 1
ATOM 1114 O O . GLU A 1 142 ? -14.536 9.349 -15.373 1.00 74.06 142 GLU A O 1
ATOM 1119 N N . HIS A 1 143 ? -12.696 8.925 -14.179 1.00 69.12 143 HIS A N 1
ATOM 1120 C CA . HIS A 1 143 ? -13.258 7.771 -13.483 1.00 69.12 143 HIS A CA 1
ATOM 1121 C C . HIS A 1 143 ? -14.478 8.080 -12.610 1.00 69.12 143 HIS A C 1
ATOM 1123 O O . HIS A 1 143 ? -15.319 7.201 -12.429 1.00 69.12 143 HIS A O 1
ATOM 1129 N N . ALA A 1 144 ? -14.602 9.298 -12.080 1.00 62.38 144 ALA A N 1
ATOM 1130 C CA . ALA A 1 144 ? -15.758 9.711 -11.289 1.00 62.38 144 ALA A CA 1
ATOM 1131 C C . ALA A 1 144 ? -17.016 9.886 -12.161 1.00 62.38 144 ALA A C 1
ATOM 1133 O O . ALA A 1 144 ? -18.137 9.726 -11.672 1.00 62.38 144 ALA A O 1
ATOM 1134 N N . PHE A 1 145 ? -16.844 10.147 -13.462 1.00 62.22 145 PHE A N 1
ATOM 1135 C CA . PHE A 1 145 ? -17.936 10.384 -14.408 1.00 62.22 145 PHE A CA 1
ATOM 1136 C C . PHE A 1 145 ? -18.452 9.110 -15.101 1.00 62.22 145 PHE A C 1
ATOM 1138 O O . PHE A 1 145 ? -19.572 9.108 -15.618 1.00 62.22 145 PHE A O 1
ATOM 1145 N N . ILE A 1 146 ? -17.715 7.991 -15.036 1.00 58.62 146 ILE A N 1
ATOM 1146 C CA . ILE A 1 146 ? -18.102 6.699 -15.650 1.00 58.62 146 ILE A CA 1
ATOM 1147 C C . ILE A 1 146 ? -19.436 6.157 -15.090 1.00 58.62 146 ILE A C 1
ATOM 1149 O O . ILE A 1 146 ? -20.145 5.397 -15.753 1.00 58.62 146 ILE A O 1
ATOM 1153 N N . ARG A 1 147 ? -19.865 6.607 -13.904 1.00 49.41 147 ARG A N 1
ATOM 1154 C CA . ARG A 1 147 ? -21.059 6.100 -13.207 1.00 49.41 147 ARG A CA 1
ATOM 1155 C C . ARG A 1 147 ? -22.406 6.379 -13.907 1.00 49.41 147 ARG A C 1
ATOM 1157 O O . ARG A 1 147 ? -23.419 5.863 -13.448 1.00 49.41 147 ARG A O 1
ATOM 1164 N N . LYS A 1 148 ? -22.462 7.140 -15.012 1.00 45.31 148 LYS A N 1
ATOM 1165 C CA . LYS A 1 148 ? -23.702 7.276 -15.812 1.00 45.31 148 LYS A CA 1
ATOM 1166 C C . LYS A 1 148 ? -23.902 6.195 -16.886 1.00 45.31 148 LYS A C 1
ATOM 1168 O O . LYS A 1 148 ? -24.976 6.156 -17.478 1.00 45.31 148 LYS A O 1
ATOM 1173 N N . LYS A 1 149 ? -22.937 5.299 -17.130 1.00 40.28 149 LYS A N 1
ATOM 1174 C CA . LYS A 1 149 ? -23.078 4.207 -18.112 1.00 40.28 149 LYS A CA 1
ATOM 1175 C C . LYS A 1 149 ? -22.533 2.880 -17.578 1.00 40.28 149 LYS A C 1
ATOM 1177 O O . LYS A 1 149 ? -21.409 2.496 -17.869 1.00 40.28 149 LYS A O 1
ATOM 1182 N N . SER A 1 150 ? -23.338 2.151 -16.821 1.00 38.78 150 SER A N 1
ATOM 1183 C CA . SER A 1 150 ? -23.325 0.682 -16.875 1.00 38.78 150 SER A CA 1
ATOM 1184 C C . SER A 1 150 ? -24.587 0.146 -16.209 1.00 38.78 150 SER A C 1
ATOM 1186 O O . SER A 1 150 ? -24.750 0.184 -14.993 1.00 38.78 150 SER A O 1
ATOM 1188 N N . SER A 1 151 ? -25.506 -0.329 -17.046 1.00 37.50 151 SER A N 1
ATOM 1189 C CA . SER A 1 151 ? -26.476 -1.355 -16.682 1.00 37.50 151 SER A CA 1
ATOM 1190 C C . SER A 1 151 ? -25.710 -2.576 -16.176 1.00 37.50 151 SER A C 1
ATOM 1192 O O . SER A 1 151 ? -24.744 -2.995 -16.813 1.00 37.50 151 SER A O 1
ATOM 1194 N N . TRP A 1 152 ? -26.119 -3.122 -15.035 1.00 34.72 152 TRP A N 1
ATOM 1195 C CA . TRP A 1 152 ? -25.568 -4.343 -14.456 1.00 34.72 152 TRP A CA 1
ATOM 1196 C C . TRP A 1 152 ? -25.477 -5.448 -15.515 1.00 34.72 152 TRP A C 1
ATOM 1198 O O . TRP A 1 152 ? -26.498 -5.914 -16.012 1.00 34.72 152 TRP A O 1
ATOM 1208 N N . VAL A 1 153 ? -24.257 -5.842 -15.880 1.00 41.31 153 VAL A N 1
ATOM 1209 C CA . VAL A 1 153 ? -24.028 -7.016 -16.721 1.00 41.31 153 VAL A CA 1
ATOM 1210 C C . VAL A 1 153 ? -23.979 -8.215 -15.779 1.00 41.31 153 VAL A C 1
ATOM 1212 O O . VAL A 1 153 ? -23.030 -8.372 -15.014 1.00 41.31 153 VAL A O 1
ATOM 1215 N N . SER A 1 154 ? -25.023 -9.036 -15.801 1.00 45.56 154 SER A N 1
ATOM 1216 C CA . SER A 1 154 ? -25.032 -10.368 -15.195 1.00 45.56 154 SER A CA 1
ATOM 1217 C C . SER A 1 154 ? -23.940 -11.222 -15.841 1.00 45.56 154 SER A C 1
ATOM 1219 O O . SER A 1 154 ? -23.948 -11.359 -17.063 1.00 45.56 154 SER A O 1
ATOM 1221 N N . HIS A 1 155 ? -23.015 -11.780 -15.056 1.00 45.22 155 HIS A N 1
ATOM 1222 C CA . HIS A 1 155 ? -22.097 -12.816 -15.532 1.00 45.22 155 HIS A CA 1
ATOM 1223 C C . HIS A 1 155 ? -21.988 -13.988 -14.550 1.00 45.22 155 HIS A C 1
ATOM 1225 O O . HIS A 1 155 ? -21.796 -13.799 -13.350 1.00 45.22 155 HIS A O 1
ATOM 1231 N N . ASP A 1 156 ? -22.166 -15.142 -15.189 1.00 40.44 156 ASP A N 1
ATOM 1232 C CA . ASP A 1 156 ? -21.930 -16.566 -14.937 1.00 40.44 156 ASP A CA 1
ATOM 1233 C C . ASP A 1 156 ? -21.346 -17.060 -13.598 1.00 40.44 156 ASP A C 1
ATOM 1235 O O . ASP A 1 156 ? -20.353 -16.554 -13.078 1.00 40.44 156 ASP A O 1
ATOM 1239 N N . SER A 1 157 ? -21.954 -18.134 -13.091 1.00 42.84 157 SER A N 1
ATOM 1240 C CA . SER A 1 157 ? -21.844 -18.693 -11.737 1.00 42.84 157 SER A CA 1
ATOM 1241 C C . SER A 1 157 ? -20.947 -19.937 -11.633 1.00 42.84 157 SER A C 1
ATOM 1243 O O . SER A 1 157 ? -21.172 -20.770 -10.765 1.00 42.84 157 SER A O 1
ATOM 1245 N N . ASN A 1 158 ? -19.962 -20.107 -12.522 1.00 38.94 158 ASN A N 1
ATOM 1246 C CA . ASN A 1 158 ? -19.182 -21.355 -12.623 1.00 38.94 158 ASN A CA 1
ATOM 1247 C C . ASN A 1 158 ? -17.670 -21.222 -12.371 1.00 38.94 158 ASN A C 1
ATOM 1249 O O . ASN A 1 158 ? -16.912 -22.149 -12.659 1.00 38.94 158 ASN A O 1
ATOM 1253 N N . ASP A 1 159 ? -17.202 -20.112 -11.799 1.00 43.12 159 ASP A N 1
ATOM 1254 C CA . ASP A 1 159 ? -15.811 -20.016 -11.347 1.00 43.12 159 ASP A CA 1
ATOM 1255 C C . ASP A 1 159 ? -15.686 -20.447 -9.868 1.00 43.12 159 ASP A C 1
ATOM 1257 O O . ASP A 1 159 ? -15.962 -19.724 -8.911 1.00 43.12 159 ASP A O 1
ATOM 1261 N N . ILE A 1 160 ? -15.251 -21.693 -9.693 1.00 39.12 160 ILE A N 1
ATOM 1262 C CA . ILE A 1 160 ? -15.083 -22.403 -8.414 1.00 39.12 160 ILE A CA 1
ATOM 1263 C C . ILE A 1 160 ? -14.050 -21.752 -7.475 1.00 39.12 160 ILE A C 1
ATOM 1265 O O . ILE A 1 160 ? -14.015 -22.065 -6.285 1.00 39.12 160 ILE A O 1
ATOM 1269 N N . ARG A 1 161 ? -13.197 -20.843 -7.972 1.00 42.00 161 ARG A N 1
ATOM 1270 C CA . ARG A 1 161 ? -12.245 -20.093 -7.127 1.00 42.00 161 ARG A CA 1
ATOM 1271 C C . ARG A 1 161 ? -12.872 -18.863 -6.481 1.00 42.00 161 ARG A C 1
ATOM 1273 O O . ARG A 1 161 ? -12.323 -18.336 -5.514 1.00 42.00 161 ARG A O 1
ATOM 1280 N N . VAL A 1 162 ? -14.014 -18.412 -6.993 1.00 41.09 162 VAL A N 1
ATOM 1281 C CA . VAL A 1 162 ? -14.667 -17.178 -6.553 1.00 41.09 162 VAL A CA 1
ATOM 1282 C C . VAL A 1 162 ? -15.695 -17.465 -5.458 1.00 41.09 162 VAL A C 1
ATOM 1284 O O . VAL A 1 162 ? -15.832 -16.658 -4.541 1.00 41.09 162 VAL A O 1
ATOM 1287 N N . ASP A 1 163 ? -16.327 -18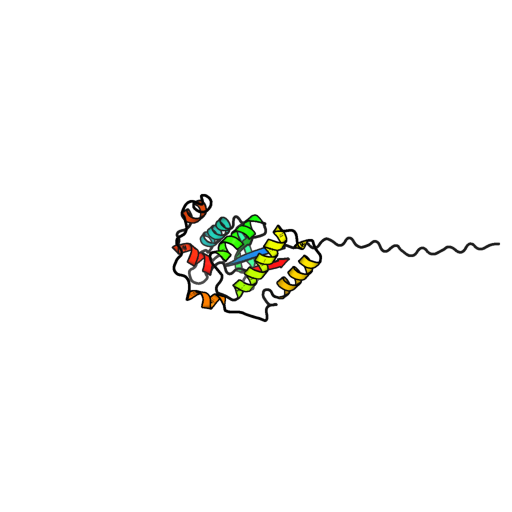.640 -5.454 1.00 36.75 163 ASP A N 1
ATOM 1288 C CA . ASP A 1 163 ? -17.312 -19.026 -4.430 1.00 36.75 163 ASP A CA 1
ATOM 1289 C C . ASP A 1 163 ? -16.733 -19.096 -3.011 1.00 36.75 163 ASP A C 1
ATOM 1291 O O . ASP A 1 163 ? -17.423 -18.776 -2.042 1.00 36.75 163 ASP A O 1
ATOM 1295 N N . PHE A 1 164 ? -15.450 -19.434 -2.856 1.00 39.56 164 PHE A N 1
ATOM 1296 C CA . PHE A 1 164 ? -14.806 -19.432 -1.538 1.00 39.56 164 PHE A CA 1
ATOM 1297 C C . PHE A 1 164 ? -14.657 -18.012 -0.963 1.00 39.56 164 PHE A C 1
ATOM 1299 O O . PHE A 1 164 ? -14.751 -17.812 0.247 1.00 39.56 164 PHE A O 1
ATOM 1306 N N . LEU A 1 165 ? -14.486 -17.007 -1.829 1.00 39.19 165 LEU A N 1
ATOM 1307 C CA . LEU A 1 165 ? -14.377 -15.603 -1.430 1.00 39.19 165 LEU A CA 1
ATOM 1308 C C . LEU A 1 165 ? -15.751 -14.942 -1.243 1.00 39.19 165 LEU A C 1
ATOM 1310 O O . LEU A 1 165 ? -15.875 -14.104 -0.351 1.00 39.19 165 LEU A O 1
ATOM 1314 N N . TRP A 1 166 ? -16.772 -15.329 -2.022 1.00 42.78 166 TRP A N 1
ATOM 1315 C CA . TRP A 1 166 ? -18.147 -14.799 -1.927 1.00 42.78 166 TRP A CA 1
ATOM 1316 C C . TRP A 1 166 ? -18.938 -15.329 -0.733 1.00 42.78 166 TRP A C 1
ATOM 1318 O O . TRP A 1 166 ? -19.739 -14.593 -0.159 1.00 42.78 166 TRP A O 1
ATOM 1328 N N . ASN A 1 167 ? -18.700 -16.577 -0.322 1.00 41.16 167 ASN A N 1
ATOM 1329 C CA . ASN A 1 167 ? -19.427 -17.183 0.798 1.00 41.16 167 ASN A CA 1
ATOM 1330 C C . ASN A 1 167 ? -18.888 -16.771 2.179 1.00 41.16 167 ASN A C 1
ATOM 1332 O O . ASN A 1 167 ? -19.559 -16.988 3.186 1.00 41.16 167 ASN A O 1
ATOM 1336 N N . ALA A 1 168 ? -17.703 -16.157 2.250 1.00 45.38 168 ALA A N 1
ATOM 1337 C CA . ALA A 1 168 ? -17.088 -15.759 3.517 1.00 45.38 168 ALA A CA 1
ATOM 1338 C C . ALA A 1 168 ? -17.508 -14.356 3.998 1.00 45.38 168 ALA A C 1
ATOM 1340 O O . ALA A 1 168 ? -17.392 -14.052 5.186 1.00 45.38 168 ALA A O 1
ATOM 1341 N N . ILE A 1 169 ? -17.970 -13.475 3.100 1.00 43.72 169 ILE A N 1
ATOM 1342 C CA . ILE A 1 169 ? -18.260 -12.070 3.416 1.00 43.72 169 ILE A CA 1
ATOM 1343 C C . ILE A 1 169 ? -19.522 -11.628 2.646 1.00 43.72 169 ILE A C 1
ATOM 1345 O O . ILE A 1 169 ? -19.485 -11.557 1.424 1.00 43.72 169 ILE A O 1
ATOM 1349 N N . PRO A 1 170 ? -20.643 -11.290 3.314 1.00 43.88 170 PRO A N 1
ATOM 1350 C CA . PRO A 1 170 ? -21.852 -10.804 2.645 1.00 43.88 170 PRO A CA 1
ATOM 1351 C C . PRO A 1 170 ? -21.582 -9.601 1.728 1.00 43.88 170 PRO A C 1
ATOM 1353 O O . PRO A 1 170 ? -20.784 -8.728 2.070 1.00 43.88 170 PRO A O 1
ATOM 1356 N N . VAL A 1 171 ? -22.302 -9.490 0.602 1.00 44.72 171 VAL A N 1
ATOM 1357 C CA . VAL A 1 171 ? -22.152 -8.402 -0.396 1.00 44.72 171 VAL A CA 1
ATOM 1358 C C . VAL A 1 171 ? -22.187 -6.993 0.239 1.00 44.72 171 VAL A C 1
ATOM 1360 O O . VAL A 1 171 ? -21.488 -6.078 -0.204 1.00 44.72 171 VAL A O 1
ATOM 1363 N N . SER A 1 172 ? -22.934 -6.828 1.337 1.00 46.72 172 SER A N 1
ATOM 1364 C CA . SER A 1 172 ? -23.005 -5.601 2.148 1.00 46.72 172 SER A CA 1
ATOM 1365 C C . SER A 1 172 ? -21.664 -5.169 2.752 1.00 46.72 172 SER A C 1
ATOM 1367 O O . SER A 1 172 ? -21.423 -3.976 2.942 1.00 46.72 172 SER A O 1
ATOM 1369 N N . ASN A 1 173 ? -20.771 -6.117 3.027 1.00 49.25 173 ASN A N 1
ATOM 1370 C CA . ASN A 1 173 ? -19.518 -5.882 3.733 1.00 49.25 173 ASN A CA 1
ATOM 1371 C C . ASN A 1 173 ? -18.386 -5.461 2.783 1.00 49.25 173 ASN A C 1
ATOM 1373 O O . ASN A 1 173 ? -17.477 -4.760 3.218 1.00 49.25 173 ASN A O 1
ATOM 1377 N N . TYR A 1 174 ? -18.455 -5.770 1.481 1.00 51.53 174 TYR A N 1
ATOM 1378 C CA . TYR A 1 174 ? -17.431 -5.333 0.512 1.00 51.53 174 TYR A CA 1
ATOM 1379 C C . TYR A 1 174 ? -17.411 -3.822 0.312 1.00 51.53 174 TYR A C 1
ATOM 1381 O O . TYR A 1 174 ? -16.344 -3.219 0.215 1.00 51.53 174 TYR A O 1
ATOM 1389 N N . ARG A 1 175 ? -18.585 -3.177 0.303 1.00 50.22 175 ARG A N 1
ATOM 1390 C CA . ARG A 1 175 ? -18.671 -1.711 0.233 1.00 50.22 175 ARG A CA 1
ATOM 1391 C C . ARG A 1 175 ? -18.087 -1.058 1.487 1.00 50.22 175 ARG A C 1
ATOM 1393 O O . ARG A 1 175 ? -17.503 0.020 1.395 1.00 50.22 175 ARG A O 1
ATOM 1400 N N . LEU A 1 176 ? -18.208 -1.735 2.631 1.00 47.94 176 LEU A N 1
ATOM 1401 C CA . LEU A 1 176 ? -17.581 -1.329 3.882 1.00 47.94 176 LEU A CA 1
ATOM 1402 C C . LEU A 1 176 ? -16.055 -1.470 3.771 1.00 47.94 176 LEU A C 1
ATOM 1404 O O . LEU A 1 176 ? -15.353 -0.473 3.900 1.00 47.94 176 LEU A O 1
ATOM 1408 N N . ILE A 1 177 ? -15.546 -2.654 3.410 1.00 58.59 177 ILE A N 1
ATOM 1409 C CA . ILE A 1 177 ? -14.110 -2.939 3.218 1.00 58.59 177 ILE A CA 1
ATOM 1410 C C . ILE A 1 177 ? -13.469 -1.958 2.233 1.00 58.59 177 ILE A C 1
ATOM 1412 O O . ILE A 1 177 ? -12.406 -1.410 2.508 1.00 58.59 177 ILE A O 1
ATOM 1416 N N . TYR A 1 178 ? -14.139 -1.664 1.121 1.00 53.66 178 TYR A N 1
ATOM 1417 C CA . TYR A 1 178 ? -13.684 -0.695 0.128 1.00 53.66 178 TYR A CA 1
ATOM 1418 C C . TYR A 1 178 ? -13.400 0.693 0.726 1.00 53.66 178 TYR A C 1
ATOM 1420 O O . TYR A 1 178 ? -12.396 1.313 0.378 1.00 53.66 178 TYR A O 1
ATOM 1428 N N . SER A 1 179 ? -14.229 1.167 1.664 1.00 55.53 179 SER A N 1
ATOM 1429 C CA . SER A 1 179 ? -13.996 2.456 2.330 1.00 55.53 179 SER A CA 1
ATOM 1430 C C . SER A 1 179 ? -12.741 2.459 3.218 1.00 55.53 179 SER A C 1
ATOM 1432 O O . SER A 1 179 ? -12.091 3.494 3.350 1.00 55.53 179 SER A O 1
ATOM 1434 N N . TYR A 1 180 ? -12.357 1.294 3.754 1.00 56.31 180 TYR A N 1
ATOM 1435 C CA . TYR A 1 180 ? -11.195 1.120 4.629 1.00 56.31 180 TYR A CA 1
ATOM 1436 C C . TYR A 1 180 ? -9.918 0.711 3.882 1.00 56.31 180 TYR A C 1
ATOM 1438 O O . TYR A 1 180 ? -8.828 0.884 4.410 1.00 56.31 180 TYR A O 1
ATOM 1446 N N . MET A 1 181 ? -10.013 0.245 2.634 1.00 59.75 181 MET A N 1
ATOM 1447 C CA . MET A 1 181 ? -8.878 -0.178 1.795 1.00 59.75 181 MET A CA 1
ATOM 1448 C C . MET A 1 181 ? -8.093 0.983 1.162 1.00 59.75 181 MET A C 1
ATOM 1450 O O . MET A 1 181 ? -7.292 0.800 0.245 1.00 59.75 181 MET A O 1
ATOM 1454 N N . LEU A 1 182 ? -8.286 2.209 1.647 1.00 64.94 182 LEU A N 1
ATOM 1455 C CA . LEU A 1 182 ? -7.520 3.371 1.212 1.00 64.94 182 LEU A CA 1
ATOM 1456 C C . LEU A 1 182 ? -6.152 3.409 1.917 1.00 64.94 182 LEU A C 1
ATOM 1458 O O . LEU A 1 182 ? -5.828 4.396 2.574 1.00 64.94 182 LEU A O 1
ATOM 1462 N N . GLY A 1 183 ? -5.333 2.369 1.740 1.00 64.75 183 GLY A N 1
ATOM 1463 C CA . GLY A 1 183 ? -3.948 2.300 2.218 1.00 64.75 183 GLY A CA 1
ATOM 1464 C C . GLY A 1 183 ? -2.954 3.132 1.392 1.00 64.75 183 GLY A C 1
ATOM 1465 O O . GLY A 1 183 ? -3.336 4.005 0.604 1.00 64.75 183 GLY A O 1
ATOM 1466 N N . ASN A 1 184 ? -1.665 2.879 1.587 1.00 76.88 184 ASN A N 1
ATOM 1467 C CA . ASN A 1 184 ? -0.551 3.500 0.883 1.00 76.88 184 ASN A CA 1
ATOM 1468 C C . ASN A 1 184 ? 0.043 2.521 -0.133 1.00 76.88 184 ASN A C 1
ATOM 1470 O O . ASN A 1 184 ? 0.335 1.373 0.195 1.00 76.88 184 ASN A O 1
ATOM 1474 N N . PHE A 1 185 ? 0.270 3.000 -1.356 1.00 76.56 185 PHE A N 1
ATOM 1475 C CA . PHE A 1 185 ? 0.988 2.267 -2.399 1.00 76.56 185 PHE A CA 1
ATOM 1476 C C . PHE A 1 185 ? 2.430 2.759 -2.441 1.00 76.56 185 PHE A C 1
ATOM 1478 O O . PHE A 1 185 ? 2.687 3.963 -2.524 1.00 76.56 185 PHE A O 1
ATOM 1485 N N . THR A 1 186 ? 3.387 1.841 -2.357 1.00 71.62 186 THR A N 1
ATOM 1486 C CA . THR A 1 186 ? 4.813 2.172 -2.337 1.00 71.62 186 THR A CA 1
ATOM 1487 C C . THR A 1 186 ? 5.580 1.279 -3.298 1.00 71.62 186 THR A C 1
ATOM 1489 O O . THR A 1 186 ? 5.338 0.075 -3.391 1.00 71.62 186 THR A O 1
ATOM 1492 N N . LEU A 1 187 ? 6.525 1.892 -4.004 1.00 66.88 187 LEU A N 1
ATOM 1493 C CA . LEU A 1 187 ? 7.497 1.212 -4.847 1.00 66.88 187 LEU A CA 1
ATOM 1494 C C . LEU A 1 187 ? 8.872 1.364 -4.202 1.00 66.88 187 LEU A C 1
ATOM 1496 O O . LEU A 1 187 ? 9.308 2.493 -3.957 1.00 66.88 187 LEU A O 1
ATOM 1500 N N . TRP A 1 188 ? 9.549 0.252 -3.934 1.00 57.06 188 TRP A N 1
ATOM 1501 C CA . TRP A 1 188 ? 10.924 0.231 -3.428 1.00 57.06 188 TRP A CA 1
ATOM 1502 C C . TRP A 1 188 ? 11.875 0.023 -4.588 1.00 57.06 188 TRP A C 1
ATOM 1504 O O . TRP A 1 188 ? 11.640 -0.957 -5.328 1.00 57.06 188 TRP A O 1
#

Foldseek 3Di:
DDDDDDDDDDDPPDPPPPPQDDKFKKWKFKDFQADPVPRDGCVVVVVLVLVQLVHDWDWDWDVDVVITIIIMRMDTDLSSLVSVLVLCVVVPDQDQVSLQNVLSVVLSVCVVVVVCVDPVSVVSNVVSQCCHDPNNPDGDNVVNVCVVDDDDDDDDDPDPVCCVVPVVDPPVCSVVSSVSSSTDIDID

Sequence (188 aa):
MVASKCASREPATSPGKNRKGRISSKYTLHQRQVDPKTGRTYEPLLTCIANLLTCGLYYVTHHNNPPVNCYCVETSSVASNQLLVEYMSRFPIMSSKRLNFEDWAKVHQMNLSKEHLAAEGKAIIKQLKAGMNTGRSSFTWEHAFIRKKSSWVSHDSNDIRVDFLWNAIPVSNYRLIYSYMLGNFTLW

pLDDT: mean 76.7, std 20.91, range [34.72, 96.62]